Protein AF-A0A847LDP3-F1 (afdb_monomer)

Structure (mmCIF, N/CA/C/O backbone):
data_AF-A0A847LDP3-F1
#
_entry.id   AF-A0A847LDP3-F1
#
loop_
_atom_site.group_PDB
_atom_site.id
_atom_site.type_symbol
_atom_site.label_atom_id
_atom_site.label_alt_id
_atom_site.label_comp_id
_atom_site.label_asym_id
_atom_site.label_entity_id
_atom_site.label_seq_id
_atom_site.pdbx_PDB_ins_code
_atom_site.Cartn_x
_atom_site.Cartn_y
_atom_site.Cartn_z
_atom_site.occupancy
_atom_site.B_iso_or_equiv
_atom_site.auth_seq_id
_atom_site.auth_comp_id
_atom_site.auth_asym_id
_atom_site.auth_atom_id
_atom_site.pdbx_PDB_model_num
ATOM 1 N N . MET A 1 1 ? 27.503 -37.936 11.209 1.00 48.16 1 MET A N 1
ATOM 2 C CA . MET A 1 1 ? 27.781 -37.844 9.755 1.00 48.16 1 MET A CA 1
ATOM 3 C C . MET A 1 1 ? 26.606 -38.421 8.960 1.00 48.16 1 MET A C 1
ATOM 5 O O . MET A 1 1 ? 26.617 -39.599 8.636 1.00 48.16 1 MET A O 1
ATOM 9 N N . ALA A 1 2 ? 25.557 -37.635 8.692 1.00 52.38 2 ALA A N 1
ATOM 10 C CA . ALA A 1 2 ? 24.341 -38.123 8.017 1.00 52.38 2 ALA A CA 1
ATOM 11 C C . ALA A 1 2 ? 23.750 -37.117 7.006 1.00 52.38 2 ALA A C 1
ATOM 13 O O . ALA A 1 2 ? 22.553 -37.138 6.753 1.00 52.38 2 ALA A O 1
ATOM 14 N N . ALA A 1 3 ? 24.570 -36.235 6.426 1.00 51.31 3 ALA A N 1
ATOM 15 C CA . ALA A 1 3 ? 24.077 -35.145 5.576 1.00 51.31 3 ALA A CA 1
ATOM 16 C C . ALA A 1 3 ? 24.136 -35.418 4.058 1.00 51.31 3 ALA A C 1
ATOM 18 O O . ALA A 1 3 ? 23.654 -34.598 3.291 1.00 51.31 3 ALA A O 1
ATOM 19 N N . ASN A 1 4 ? 24.675 -36.555 3.595 1.00 54.41 4 ASN A N 1
ATOM 20 C CA . ASN A 1 4 ? 25.002 -36.726 2.167 1.00 54.41 4 ASN A CA 1
ATOM 21 C C . ASN A 1 4 ? 24.179 -37.782 1.399 1.00 54.41 4 ASN A C 1
ATOM 23 O O . ASN A 1 4 ? 24.560 -38.181 0.308 1.00 54.41 4 ASN A O 1
ATOM 27 N N . ARG A 1 5 ? 23.052 -38.269 1.943 1.00 55.72 5 ARG A N 1
ATOM 28 C CA . ARG A 1 5 ? 22.259 -39.353 1.311 1.00 55.72 5 ARG A CA 1
ATOM 29 C C . ARG A 1 5 ? 21.103 -38.897 0.409 1.00 55.72 5 ARG A C 1
ATOM 31 O O . ARG A 1 5 ? 20.477 -39.747 -0.215 1.00 55.72 5 ARG A O 1
ATOM 38 N N . PHE A 1 6 ? 20.821 -37.597 0.321 1.00 55.75 6 PHE A N 1
ATOM 39 C CA . PHE A 1 6 ? 19.712 -37.083 -0.494 1.00 55.75 6 PHE A CA 1
ATOM 40 C C . PHE A 1 6 ? 20.084 -36.959 -1.982 1.00 55.75 6 PHE A C 1
ATOM 42 O O . PHE A 1 6 ? 19.328 -37.383 -2.851 1.00 55.75 6 PHE A O 1
ATOM 49 N N . TRP A 1 7 ? 21.295 -36.479 -2.275 1.00 54.22 7 TRP A N 1
ATOM 50 C CA . TRP A 1 7 ? 21.753 -36.200 -3.641 1.00 54.22 7 TRP A CA 1
ATOM 51 C C . TRP A 1 7 ? 22.090 -37.446 -4.474 1.00 54.22 7 TRP A C 1
ATOM 53 O O . TRP A 1 7 ? 22.101 -37.376 -5.695 1.00 54.22 7 TRP A O 1
ATOM 63 N N . HIS A 1 8 ? 22.288 -38.610 -3.846 1.00 58.31 8 HIS A N 1
ATOM 64 C CA . HIS A 1 8 ? 22.602 -39.862 -4.551 1.00 58.31 8 HIS A CA 1
ATOM 65 C C . HIS A 1 8 ? 21.380 -40.602 -5.128 1.00 58.31 8 HIS A C 1
ATOM 67 O O . HIS A 1 8 ? 21.545 -41.667 -5.715 1.00 58.31 8 HIS A O 1
ATOM 73 N N . ARG A 1 9 ? 20.156 -40.080 -4.955 1.00 61.78 9 ARG A N 1
ATOM 74 C CA . ARG A 1 9 ? 18.916 -40.700 -5.470 1.00 61.78 9 ARG A CA 1
ATOM 75 C C . ARG A 1 9 ? 18.283 -39.970 -6.652 1.00 61.78 9 ARG A C 1
ATOM 77 O O . ARG A 1 9 ? 17.308 -40.472 -7.203 1.00 61.78 9 ARG A O 1
ATOM 84 N N . ILE A 1 10 ? 18.803 -38.804 -7.031 1.00 66.44 10 ILE A N 1
ATOM 85 C CA . ILE A 1 10 ? 18.284 -38.053 -8.173 1.00 66.44 10 ILE A CA 1
ATOM 86 C C . ILE A 1 10 ? 19.118 -38.437 -9.394 1.00 66.44 10 ILE A C 1
ATOM 88 O O . ILE A 1 10 ? 20.235 -37.968 -9.579 1.00 66.44 10 ILE A O 1
ATOM 92 N N . ASP A 1 11 ? 18.568 -39.343 -10.192 1.00 80.75 11 ASP A N 1
ATOM 93 C CA . ASP A 1 11 ? 19.051 -39.667 -11.532 1.00 80.75 11 ASP A CA 1
ATOM 94 C C . ASP A 1 11 ? 18.964 -38.420 -12.444 1.00 80.75 11 ASP A C 1
ATOM 96 O O . ASP A 1 11 ? 18.038 -37.608 -12.323 1.00 80.75 11 ASP A O 1
ATOM 100 N N . LEU A 1 12 ? 19.944 -38.266 -13.345 1.00 77.81 12 LEU A N 1
ATOM 101 C CA . LEU A 1 12 ? 19.981 -37.226 -14.377 1.00 77.81 12 LEU A CA 1
ATOM 102 C C . LEU A 1 12 ? 18.653 -37.107 -15.139 1.00 77.81 12 LEU A C 1
ATOM 104 O O . LEU A 1 12 ? 18.253 -35.994 -15.474 1.00 77.81 12 LEU A O 1
ATOM 108 N N . ALA A 1 13 ? 17.962 -38.219 -15.396 1.00 81.06 13 ALA A N 1
ATOM 109 C CA . ALA A 1 13 ? 16.676 -38.235 -16.084 1.00 81.06 13 ALA A CA 1
ATOM 110 C C . ALA A 1 13 ? 15.594 -37.493 -15.285 1.00 81.06 13 ALA A C 1
ATOM 112 O O . ALA A 1 13 ? 14.870 -36.667 -15.839 1.00 81.06 13 ALA A O 1
ATOM 113 N N . THR A 1 14 ? 15.523 -37.705 -13.970 1.00 84.25 14 THR A N 1
ATOM 114 C CA . THR A 1 14 ? 14.577 -37.008 -13.084 1.00 84.25 14 THR A CA 1
ATOM 115 C C . THR A 1 14 ? 14.867 -35.510 -13.026 1.00 84.25 14 THR A C 1
ATOM 117 O O . THR A 1 14 ? 13.947 -34.691 -13.037 1.00 84.25 14 THR A O 1
ATOM 120 N N . LEU A 1 15 ? 16.149 -35.137 -13.011 1.00 86.19 15 LEU A N 1
ATOM 121 C CA . LEU A 1 15 ? 16.571 -33.737 -13.014 1.00 86.19 15 LEU A CA 1
ATOM 122 C C . LEU A 1 15 ? 16.248 -33.064 -14.357 1.00 86.19 15 LEU A C 1
ATOM 124 O O . LEU A 1 15 ? 15.735 -31.947 -14.377 1.00 86.19 15 LEU A O 1
ATOM 128 N N . ALA A 1 16 ? 16.448 -33.771 -15.472 1.00 84.38 16 ALA A N 1
ATOM 129 C CA . ALA A 1 16 ? 16.079 -33.304 -16.804 1.00 84.38 16 ALA A CA 1
ATOM 130 C C . ALA A 1 16 ? 14.564 -33.089 -16.940 1.00 84.38 16 ALA A C 1
ATOM 132 O O . ALA A 1 16 ? 14.138 -32.055 -17.451 1.00 84.38 16 ALA A O 1
ATOM 133 N N . VAL A 1 17 ? 13.742 -34.016 -16.436 1.00 88.81 17 VAL A N 1
ATOM 134 C CA . VAL A 1 17 ? 12.277 -33.871 -16.435 1.00 88.81 17 VAL A CA 1
ATOM 135 C C . VAL A 1 17 ? 11.839 -32.673 -15.591 1.00 88.81 17 VAL A C 1
ATOM 137 O O . VAL A 1 17 ? 10.994 -31.900 -16.034 1.00 88.81 17 VAL A O 1
ATOM 140 N N . ALA A 1 18 ? 12.433 -32.469 -14.411 1.00 87.50 18 ALA A N 1
ATOM 141 C CA . ALA A 1 18 ? 12.119 -31.321 -13.560 1.00 87.50 18 ALA A CA 1
ATOM 142 C C . ALA A 1 18 ? 12.489 -29.982 -14.222 1.00 87.50 18 ALA A C 1
ATOM 144 O O . ALA A 1 18 ? 11.709 -29.031 -14.164 1.00 87.50 18 ALA A O 1
ATOM 145 N N . VAL A 1 19 ? 13.640 -29.915 -14.899 1.00 90.88 19 VAL A N 1
ATOM 146 C CA . VAL A 1 19 ? 14.057 -28.734 -15.671 1.00 90.88 19 VAL A CA 1
ATOM 147 C C . VAL A 1 19 ? 13.087 -28.470 -16.820 1.00 90.88 19 VAL A C 1
ATOM 149 O O . VAL A 1 19 ? 12.630 -27.341 -16.977 1.00 90.88 19 VAL A O 1
ATOM 152 N N . TRP A 1 20 ? 12.7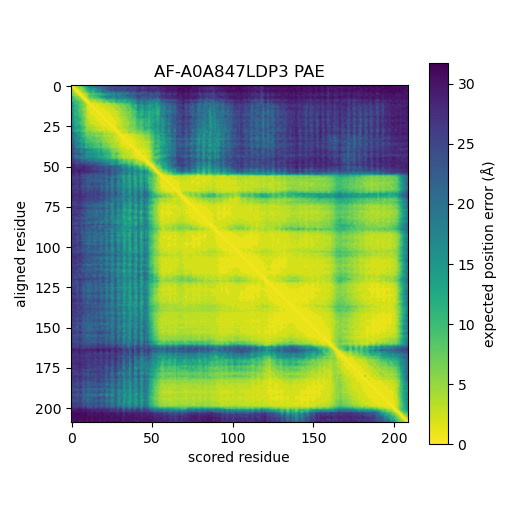06 -29.493 -17.586 1.00 92.06 20 TRP A N 1
ATOM 153 C CA . TRP A 1 20 ? 11.739 -29.337 -18.675 1.00 92.06 20 TRP A CA 1
ATOM 154 C C . TRP A 1 20 ? 10.352 -28.929 -18.180 1.00 92.06 20 TRP A C 1
ATOM 156 O O . TRP A 1 20 ? 9.734 -28.049 -18.774 1.00 92.06 20 TRP A O 1
ATOM 166 N N . ALA A 1 21 ? 9.881 -29.491 -17.067 1.00 90.62 21 ALA A N 1
ATOM 167 C CA . ALA A 1 21 ? 8.632 -29.072 -16.441 1.00 90.62 21 ALA A CA 1
ATOM 168 C C . ALA A 1 21 ? 8.697 -27.605 -15.988 1.00 90.62 21 ALA A C 1
ATOM 170 O O . ALA A 1 21 ? 7.757 -26.854 -16.232 1.00 90.62 21 ALA A O 1
ATOM 171 N N . ALA A 1 22 ? 9.816 -27.166 -15.403 1.00 85.88 22 ALA A N 1
ATOM 172 C CA . ALA A 1 22 ? 10.026 -25.76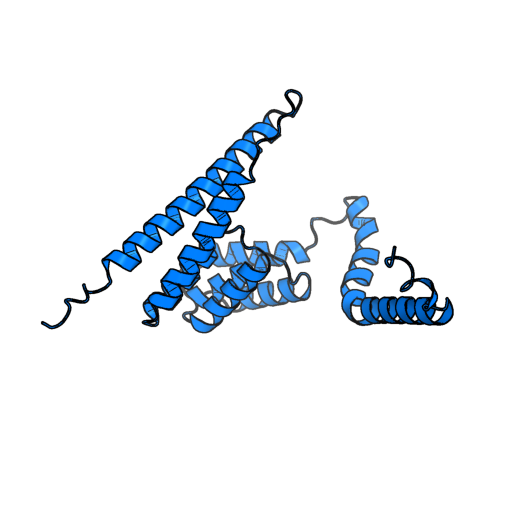8 -15.038 1.00 85.88 22 ALA A CA 1
ATOM 173 C C . ALA A 1 22 ? 10.060 -24.848 -16.268 1.00 85.88 22 ALA A C 1
ATOM 175 O O . ALA A 1 22 ? 9.428 -23.799 -16.247 1.00 85.88 22 ALA A O 1
ATOM 176 N N . VAL A 1 23 ? 10.721 -25.246 -17.360 1.00 85.75 23 VAL A N 1
ATOM 177 C CA . VAL A 1 23 ? 10.738 -24.496 -18.630 1.00 85.75 23 VAL A CA 1
ATOM 178 C C . VAL A 1 23 ? 9.337 -24.390 -19.231 1.00 85.75 23 VAL A C 1
ATOM 180 O O . VAL A 1 23 ? 8.949 -23.317 -19.682 1.00 85.75 23 VAL A O 1
ATOM 183 N N . VAL A 1 24 ? 8.549 -25.467 -19.202 1.00 86.69 24 VAL A N 1
ATOM 184 C CA . VAL A 1 24 ? 7.162 -25.466 -19.686 1.00 86.69 24 VAL A CA 1
ATOM 185 C C . VAL A 1 24 ? 6.269 -24.605 -18.796 1.00 86.69 24 VAL A C 1
ATOM 187 O O . VAL A 1 24 ? 5.481 -23.827 -19.320 1.00 86.69 24 VAL A O 1
ATOM 190 N N . LEU A 1 25 ? 6.407 -24.673 -17.470 1.00 84.75 25 LEU A N 1
ATOM 191 C CA . LEU A 1 25 ? 5.663 -23.817 -16.540 1.00 84.75 25 LEU A CA 1
ATOM 192 C C . LEU A 1 25 ? 6.049 -22.342 -16.695 1.00 84.75 25 LEU A C 1
ATOM 194 O O . LEU A 1 25 ? 5.173 -21.480 -16.708 1.00 84.75 25 LEU A O 1
ATOM 198 N N . LEU A 1 26 ? 7.339 -22.052 -16.881 1.00 79.00 26 LEU A N 1
ATOM 199 C CA . LEU A 1 26 ? 7.826 -20.714 -17.204 1.00 79.00 26 LEU A CA 1
ATOM 200 C C . LEU A 1 26 ? 7.279 -20.245 -18.555 1.00 79.00 26 LEU A C 1
ATOM 202 O O . LEU A 1 26 ? 6.827 -19.115 -18.666 1.00 79.00 26 LEU A O 1
ATOM 206 N N . GLY A 1 27 ? 7.227 -21.115 -19.562 1.00 76.75 27 GLY A N 1
ATOM 207 C CA . GLY A 1 27 ? 6.583 -20.828 -20.840 1.00 76.75 27 GLY A CA 1
ATOM 208 C C . GLY A 1 27 ? 5.091 -20.532 -20.676 1.00 76.75 27 GLY A C 1
ATOM 209 O O . GLY A 1 27 ? 4.617 -19.483 -21.082 1.00 76.75 27 GLY A O 1
ATOM 210 N N . ILE A 1 28 ? 4.326 -21.393 -20.016 1.00 77.56 28 ILE A N 1
ATOM 211 C CA . ILE A 1 28 ? 2.875 -21.210 -19.864 1.00 77.56 28 ILE A CA 1
ATOM 212 C C . ILE A 1 28 ? 2.551 -19.934 -19.077 1.00 77.56 28 ILE A C 1
ATOM 214 O O . ILE A 1 28 ? 1.635 -19.199 -19.443 1.00 77.56 28 ILE A O 1
ATOM 218 N N . PHE A 1 29 ? 3.302 -19.661 -18.010 1.00 68.69 29 PHE A N 1
ATOM 219 C CA . PHE A 1 29 ? 2.982 -18.583 -17.078 1.00 68.69 29 PHE A CA 1
ATOM 220 C C . PHE A 1 29 ? 3.650 -17.247 -17.444 1.00 68.69 29 PHE A C 1
ATOM 222 O O . PHE A 1 29 ? 3.080 -16.188 -17.199 1.00 68.69 29 PHE A O 1
ATOM 229 N N . TRP A 1 30 ? 4.824 -17.278 -18.082 1.00 72.06 30 TRP A N 1
ATOM 230 C CA . TRP A 1 30 ? 5.651 -16.093 -18.346 1.00 72.06 30 TRP A CA 1
ATOM 231 C C . TRP A 1 30 ? 5.924 -15.827 -19.830 1.00 72.06 30 TRP A C 1
ATOM 233 O O . TRP A 1 30 ? 6.603 -14.850 -20.138 1.00 72.06 30 TRP A O 1
ATOM 243 N N . TRP A 1 31 ? 5.376 -16.607 -20.772 1.00 72.69 31 TRP A N 1
ATOM 244 C CA . TRP A 1 31 ? 5.595 -16.369 -22.209 1.00 72.69 31 TRP A CA 1
ATOM 245 C C . TRP A 1 31 ? 5.127 -14.994 -22.674 1.00 72.69 31 TRP A C 1
ATOM 247 O O . TRP A 1 31 ? 5.805 -14.365 -23.478 1.00 72.69 31 TRP A O 1
ATOM 257 N N . ARG A 1 32 ? 3.997 -14.489 -22.165 1.00 61.91 32 ARG A N 1
ATOM 258 C CA . ARG A 1 32 ? 3.494 -13.159 -22.552 1.00 61.91 32 ARG A CA 1
ATOM 259 C C . ARG A 1 32 ? 4.446 -12.034 -22.097 1.00 61.91 32 ARG A C 1
ATOM 261 O O . ARG A 1 32 ? 4.848 -11.265 -22.971 1.00 61.91 32 ARG A O 1
ATOM 268 N N . PRO A 1 33 ? 4.878 -11.980 -20.817 1.00 61.28 33 PRO A N 1
ATOM 269 C CA . PRO A 1 33 ? 5.941 -11.077 -20.370 1.00 61.28 33 PRO A CA 1
ATOM 270 C C . PRO A 1 33 ? 7.251 -11.237 -21.151 1.00 61.28 33 PRO A C 1
ATOM 272 O O . PRO A 1 33 ? 7.761 -10.258 -21.688 1.00 61.28 33 PRO A O 1
ATOM 275 N N . LEU A 1 34 ? 7.773 -12.464 -21.293 1.00 68.69 34 LEU A N 1
ATOM 276 C CA . LEU A 1 34 ? 9.052 -12.702 -21.975 1.00 68.69 34 LEU A CA 1
ATOM 277 C C . LEU A 1 34 ? 9.011 -12.289 -23.448 1.00 68.69 34 LEU A C 1
ATOM 279 O O . LEU A 1 34 ? 9.951 -11.674 -23.946 1.00 68.69 34 LEU A O 1
ATOM 283 N N . ALA A 1 35 ? 7.933 -12.630 -24.156 1.00 71.31 35 ALA A N 1
ATOM 284 C CA . ALA A 1 35 ? 7.782 -12.313 -25.569 1.00 71.31 35 ALA A CA 1
ATOM 285 C C . ALA A 1 35 ? 7.620 -10.810 -25.799 1.00 71.31 35 ALA A C 1
ATOM 287 O O . ALA A 1 35 ? 8.005 -10.319 -26.860 1.00 71.31 35 ALA A O 1
ATOM 288 N N . TRP A 1 36 ? 7.023 -10.085 -24.852 1.00 68.94 36 TRP A N 1
ATOM 289 C CA . TRP A 1 36 ? 7.011 -8.627 -24.870 1.00 68.94 36 TRP A CA 1
ATOM 290 C C . TRP A 1 36 ? 8.421 -8.073 -24.635 1.00 68.94 36 TRP A C 1
ATOM 292 O O . TRP A 1 36 ? 8.921 -7.337 -25.483 1.00 68.94 36 TRP A O 1
ATOM 302 N N . SER A 1 37 ? 9.110 -8.512 -23.573 1.00 65.00 37 SER A N 1
ATOM 303 C CA . SER A 1 37 ? 10.460 -8.039 -23.240 1.00 65.00 37 SER A CA 1
ATOM 304 C C . SER A 1 37 ? 11.443 -8.283 -24.380 1.00 65.00 37 SER A C 1
ATOM 306 O O . SER A 1 37 ? 12.176 -7.378 -24.753 1.00 65.00 37 SER A O 1
ATOM 308 N N . ALA A 1 38 ? 11.420 -9.464 -24.999 1.00 73.94 38 ALA A N 1
ATOM 309 C CA . ALA A 1 38 ? 12.288 -9.789 -26.129 1.00 73.94 38 ALA A CA 1
ATOM 310 C C . ALA A 1 38 ? 12.051 -8.881 -27.350 1.00 73.94 38 ALA A C 1
ATOM 312 O O . ALA A 1 38 ? 12.996 -8.574 -28.074 1.00 73.94 38 ALA A O 1
ATOM 313 N N . ARG A 1 39 ? 10.806 -8.434 -27.574 1.00 75.31 39 ARG A N 1
ATOM 314 C CA . ARG A 1 39 ? 10.454 -7.507 -28.663 1.00 75.31 39 ARG A CA 1
ATOM 315 C C . ARG A 1 39 ? 10.788 -6.051 -28.334 1.00 75.31 39 ARG A C 1
ATOM 317 O O . ARG A 1 39 ? 11.169 -5.316 -29.236 1.00 75.31 39 ARG A O 1
ATOM 324 N N . ALA A 1 40 ? 10.656 -5.642 -27.074 1.00 57.09 40 ALA A N 1
ATOM 325 C CA . ALA A 1 40 ? 10.839 -4.256 -26.639 1.00 57.09 40 ALA A CA 1
ATOM 326 C C . ALA A 1 40 ? 12.296 -3.908 -26.273 1.00 57.09 40 ALA A C 1
ATOM 328 O O . ALA A 1 40 ? 12.711 -2.757 -26.396 1.00 57.09 40 ALA A O 1
ATOM 329 N N . LEU A 1 41 ? 13.096 -4.892 -25.850 1.00 66.44 41 LEU A N 1
ATOM 330 C CA . LEU A 1 41 ? 14.462 -4.683 -25.360 1.00 66.44 41 LEU A CA 1
ATOM 331 C C . LEU A 1 41 ? 15.397 -3.979 -26.367 1.00 66.44 41 LEU A C 1
ATOM 333 O O . LEU A 1 41 ? 16.137 -3.095 -25.934 1.00 66.44 41 LEU A O 1
ATOM 337 N N . PRO A 1 42 ? 15.373 -4.285 -27.681 1.00 72.00 42 PRO A N 1
ATOM 338 C CA . PRO A 1 42 ? 16.233 -3.600 -28.647 1.00 72.00 42 PRO A CA 1
ATOM 339 C C . PRO A 1 42 ? 15.940 -2.095 -28.754 1.00 72.00 42 PRO A C 1
ATOM 341 O O . PRO A 1 42 ? 16.872 -1.297 -28.720 1.00 72.00 42 PRO A O 1
ATOM 344 N N . GLY A 1 43 ? 14.662 -1.701 -28.802 1.00 60.34 43 GLY A N 1
ATOM 345 C CA . GLY A 1 43 ? 14.265 -0.287 -28.863 1.00 60.34 43 GLY A CA 1
ATOM 346 C C . GLY A 1 43 ? 14.502 0.462 -27.546 1.00 60.34 43 GLY A C 1
ATOM 347 O O . GLY A 1 43 ? 14.843 1.642 -27.559 1.00 60.34 43 GLY A O 1
ATOM 348 N N . TYR A 1 44 ? 14.396 -0.234 -26.406 1.00 53.44 44 TYR A N 1
ATOM 349 C CA . TYR A 1 44 ? 14.690 0.323 -25.082 1.00 53.44 44 TYR A CA 1
ATOM 350 C C . TYR A 1 44 ? 16.183 0.644 -24.927 1.00 53.44 44 TYR A C 1
ATOM 352 O O . TYR A 1 44 ? 16.545 1.707 -24.432 1.00 53.44 44 TYR A O 1
ATOM 360 N N . LEU A 1 45 ? 17.064 -0.253 -25.389 1.00 65.12 45 LEU A N 1
ATOM 361 C CA . LEU A 1 45 ? 18.517 -0.048 -25.349 1.00 65.12 45 LEU A CA 1
ATOM 362 C C . LEU A 1 45 ? 19.004 0.998 -26.362 1.00 65.12 45 LEU A C 1
ATOM 364 O O . LEU A 1 45 ? 20.025 1.638 -26.121 1.00 65.12 45 LEU A O 1
ATOM 368 N N . ALA A 1 46 ? 18.281 1.179 -27.468 1.00 73.44 46 ALA A N 1
ATOM 369 C CA . ALA A 1 46 ? 18.566 2.206 -28.467 1.00 73.44 46 ALA A CA 1
ATOM 370 C C . ALA A 1 46 ? 18.053 3.606 -28.072 1.00 73.44 46 ALA A C 1
ATOM 372 O O . ALA A 1 46 ? 18.392 4.583 -28.734 1.00 73.44 46 ALA A O 1
ATOM 373 N N . GLY A 1 47 ? 17.251 3.720 -27.003 1.00 47.81 47 GLY A N 1
ATOM 374 C CA . GLY A 1 47 ? 16.609 4.980 -26.606 1.00 47.81 47 GLY A CA 1
ATOM 375 C C . GLY A 1 47 ? 15.529 5.459 -27.585 1.00 47.81 47 GLY A 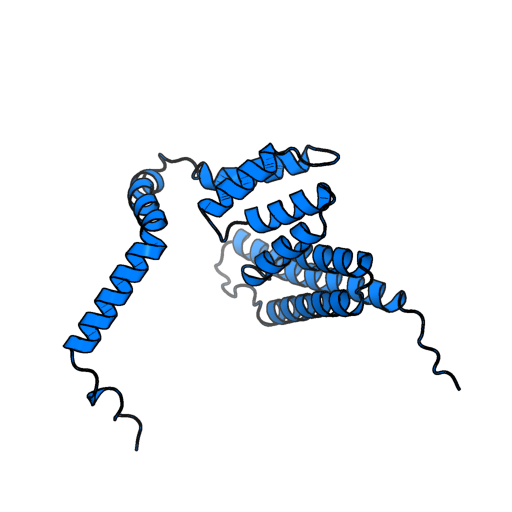C 1
ATOM 376 O O . GLY A 1 47 ? 15.126 6.615 -27.527 1.00 47.81 47 GLY A O 1
ATOM 377 N N . GLU A 1 48 ? 15.087 4.582 -28.491 1.00 57.78 48 GLU A N 1
ATOM 378 C CA . GLU A 1 48 ? 14.065 4.841 -29.517 1.00 57.78 48 GLU A CA 1
ATOM 379 C C . GLU A 1 48 ? 12.644 4.586 -28.995 1.00 57.78 48 GLU A C 1
ATOM 381 O O . GLU A 1 48 ? 11.665 5.051 -29.574 1.00 57.78 48 GLU A O 1
ATOM 386 N N . LEU A 1 49 ? 12.533 3.841 -27.892 1.00 42.97 49 LEU A N 1
ATOM 387 C CA . LEU A 1 49 ? 11.316 3.737 -27.101 1.00 42.97 49 LEU A CA 1
ATOM 388 C C . LEU A 1 49 ? 11.346 4.813 -26.008 1.00 42.97 49 LEU A C 1
ATOM 390 O O . LEU A 1 49 ? 12.153 4.724 -25.078 1.00 42.97 49 LEU A O 1
ATOM 394 N N . ASP A 1 50 ? 10.426 5.781 -26.077 1.00 50.47 50 ASP A N 1
ATOM 395 C CA . ASP A 1 50 ? 9.979 6.502 -24.878 1.00 50.47 50 ASP A CA 1
ATOM 396 C C . ASP A 1 50 ? 9.533 5.477 -23.817 1.00 50.47 50 ASP A C 1
ATOM 398 O O . ASP A 1 50 ? 9.181 4.342 -24.171 1.00 50.47 50 ASP A O 1
ATOM 402 N N . ARG A 1 51 ? 9.589 5.835 -22.514 1.00 47.97 51 ARG A N 1
ATOM 403 C CA . ARG A 1 51 ? 9.164 4.936 -21.411 1.00 47.97 51 ARG A CA 1
ATOM 404 C C . ARG A 1 51 ? 7.903 4.190 -21.855 1.00 47.97 51 ARG A C 1
ATOM 406 O O . ARG A 1 51 ? 7.004 4.872 -22.342 1.00 47.97 51 ARG A O 1
ATOM 413 N N . PRO A 1 52 ? 7.833 2.848 -21.728 1.00 52.56 52 PRO A N 1
ATOM 414 C CA . PRO A 1 52 ? 6.784 2.071 -22.378 1.00 52.56 52 PRO A CA 1
ATOM 415 C C . PRO A 1 52 ? 5.430 2.731 -22.134 1.00 52.56 52 PRO A C 1
ATOM 417 O O . PRO A 1 52 ? 5.124 3.013 -20.977 1.00 52.56 52 PRO A O 1
ATOM 420 N N . GLU A 1 53 ? 4.624 2.975 -23.174 1.00 52.22 53 GLU A N 1
ATOM 421 C CA . GLU A 1 53 ? 3.262 3.536 -23.029 1.00 52.22 53 GLU A CA 1
ATOM 422 C C . GLU A 1 53 ? 2.458 2.801 -21.938 1.00 52.22 53 GLU A C 1
ATOM 424 O O . GLU A 1 53 ? 1.593 3.361 -21.278 1.00 52.22 53 GLU A O 1
ATOM 429 N N . GLU A 1 54 ? 2.807 1.538 -21.702 1.00 50.41 54 GLU A N 1
ATOM 430 C CA . GLU A 1 54 ? 2.281 0.636 -20.686 1.00 50.41 54 GLU A CA 1
ATOM 431 C C . GLU A 1 54 ? 2.647 1.004 -19.229 1.00 50.41 54 GLU A C 1
ATOM 433 O O . GLU A 1 54 ? 1.835 0.764 -18.333 1.00 50.41 54 GLU A O 1
ATOM 438 N N . LEU A 1 55 ? 3.811 1.627 -18.984 1.00 55.72 55 LEU A N 1
ATOM 439 C CA . LEU A 1 55 ? 4.176 2.250 -17.700 1.00 55.72 55 LEU A CA 1
ATOM 440 C C . LEU A 1 55 ? 3.502 3.619 -17.511 1.00 55.72 55 LEU A C 1
ATOM 442 O O . LEU A 1 55 ? 3.252 4.004 -16.374 1.00 55.72 55 LEU A O 1
ATOM 446 N N . ALA A 1 56 ? 3.155 4.319 -18.597 1.00 72.81 56 ALA A N 1
ATOM 447 C CA . ALA A 1 56 ? 2.460 5.606 -18.534 1.00 72.81 56 ALA A CA 1
ATOM 448 C C . ALA A 1 56 ? 0.955 5.473 -18.233 1.00 72.81 56 ALA A C 1
ATOM 450 O O . ALA A 1 56 ? 0.333 6.445 -17.825 1.00 72.81 56 ALA A O 1
ATOM 451 N N . LEU A 1 57 ? 0.354 4.283 -18.382 1.00 83.88 57 LEU A N 1
ATOM 452 C CA . LEU A 1 57 ? -1.078 4.077 -18.109 1.00 83.88 57 LEU A CA 1
ATOM 453 C C . LEU A 1 57 ? -1.451 4.342 -16.644 1.00 83.88 57 LEU A C 1
ATOM 455 O O . LEU A 1 57 ? -2.533 4.859 -16.367 1.00 83.88 57 LEU A O 1
ATOM 459 N N . ALA A 1 58 ? -0.582 3.947 -15.708 1.00 85.12 58 ALA A N 1
ATOM 460 C CA . ALA A 1 58 ? -0.794 4.206 -14.287 1.00 85.12 58 ALA A CA 1
ATOM 461 C C . ALA A 1 58 ? -0.619 5.697 -13.970 1.00 85.12 58 ALA A C 1
ATOM 463 O O . ALA A 1 58 ? -1.425 6.242 -13.224 1.00 85.12 58 ALA A O 1
ATOM 464 N N . ASP A 1 59 ? 0.367 6.346 -14.593 1.00 87.38 59 ASP A N 1
ATOM 465 C CA . ASP A 1 59 ? 0.625 7.780 -14.442 1.00 87.38 59 ASP A CA 1
ATOM 466 C C . ASP A 1 59 ? -0.534 8.618 -15.019 1.00 87.38 59 ASP A C 1
ATOM 468 O O . ASP A 1 59 ? -1.046 9.498 -14.334 1.00 87.38 59 ASP A O 1
ATOM 472 N N . GLU A 1 60 ? -1.034 8.289 -16.220 1.00 89.62 60 GLU A N 1
ATOM 473 C CA . GLU A 1 60 ? -2.222 8.919 -16.828 1.00 89.62 60 GLU A CA 1
ATOM 474 C C . GLU A 1 60 ? -3.451 8.737 -15.927 1.00 89.62 60 GLU A C 1
ATOM 476 O O . GLU A 1 60 ? -4.234 9.661 -15.712 1.00 89.62 60 GLU A O 1
ATOM 481 N N . ALA A 1 61 ? -3.636 7.538 -15.370 1.00 91.56 61 ALA A N 1
ATOM 482 C CA . ALA A 1 61 ? -4.730 7.283 -14.444 1.00 91.56 61 ALA A CA 1
ATOM 483 C C . ALA A 1 61 ? -4.584 8.065 -13.127 1.00 91.56 61 ALA A C 1
ATOM 485 O O . ALA A 1 61 ? -5.595 8.514 -12.588 1.00 91.56 61 ALA A O 1
ATOM 486 N N . GLU A 1 62 ? -3.364 8.218 -12.604 1.00 92.12 62 GLU A N 1
ATOM 487 C CA . GLU A 1 62 ? -3.066 9.003 -11.399 1.00 92.12 62 GLU A CA 1
ATOM 488 C C . GLU A 1 62 ? -3.320 10.497 -11.636 1.00 92.12 62 GLU A C 1
ATOM 490 O O . GLU A 1 62 ? -3.965 11.139 -10.807 1.00 92.12 62 GLU A O 1
ATOM 495 N N . GLU A 1 63 ? -2.912 11.030 -12.788 1.00 91.56 63 GLU A N 1
ATOM 496 C CA . GLU A 1 63 ? -3.184 12.410 -13.203 1.00 91.56 63 GLU A CA 1
ATOM 497 C C . GLU A 1 63 ? -4.692 12.668 -13.324 1.00 91.56 63 GLU A C 1
ATOM 499 O O . GLU A 1 63 ? -5.229 13.561 -12.668 1.00 91.56 63 GLU A O 1
ATOM 504 N N . LEU A 1 64 ? -5.414 11.811 -14.050 1.00 91.56 64 LEU A N 1
ATOM 505 C CA . LEU A 1 64 ? -6.872 11.908 -14.170 1.00 91.56 64 LEU A CA 1
ATOM 506 C C . LEU A 1 64 ? -7.583 11.769 -12.818 1.00 91.56 64 LEU A C 1
ATOM 508 O O . LEU A 1 64 ? -8.619 12.394 -12.587 1.00 91.56 64 LEU A O 1
ATOM 512 N N . LEU A 1 65 ? -7.060 10.941 -11.909 1.00 91.81 65 LEU A N 1
ATOM 513 C CA . LEU A 1 65 ? -7.566 10.879 -10.541 1.00 91.81 65 LEU A CA 1
ATOM 514 C C . LEU A 1 65 ? -7.346 12.212 -9.824 1.00 91.81 65 LEU A C 1
ATOM 516 O O . LEU A 1 65 ? -8.265 12.674 -9.151 1.00 91.81 65 LEU A O 1
ATOM 520 N N . ALA A 1 66 ? -6.176 12.831 -9.951 1.00 90.50 66 ALA A N 1
ATOM 521 C CA . ALA A 1 66 ? -5.862 14.090 -9.285 1.00 90.50 66 ALA A CA 1
ATOM 522 C C . ALA A 1 66 ? -6.736 15.264 -9.765 1.00 90.50 66 ALA A C 1
ATOM 524 O O . ALA A 1 66 ? -7.095 16.112 -8.951 1.00 90.50 66 ALA A O 1
ATOM 525 N N . GLU A 1 67 ? -7.112 15.298 -11.046 1.00 90.62 67 GLU A N 1
ATOM 526 C CA . GLU A 1 67 ? -7.910 16.386 -11.636 1.00 90.62 67 GLU A CA 1
ATOM 527 C C . GLU A 1 67 ? -9.400 16.340 -11.284 1.00 90.62 67 GLU A C 1
ATOM 529 O O . GLU A 1 67 ? -10.077 17.369 -11.245 1.00 90.62 67 GLU A O 1
ATOM 534 N N . VAL A 1 68 ? -9.949 15.147 -11.065 1.00 89.25 68 VAL A N 1
ATOM 535 C CA . VAL A 1 68 ? -11.386 14.995 -10.833 1.00 89.25 68 VAL A CA 1
ATOM 536 C C . VAL A 1 68 ? -11.705 15.346 -9.384 1.00 89.25 68 VAL A C 1
ATOM 538 O O . VAL A 1 68 ? -11.119 14.785 -8.464 1.00 89.25 68 VAL A O 1
ATOM 541 N N . GLU A 1 69 ? -12.711 16.183 -9.152 1.00 81.88 69 GLU A N 1
ATOM 542 C CA . GLU A 1 69 ? -13.371 16.308 -7.851 1.00 81.88 69 GLU A CA 1
ATOM 543 C C . GLU A 1 69 ? -14.657 15.467 -7.875 1.00 81.88 69 GLU A C 1
ATOM 545 O O . GLU A 1 69 ? -15.583 15.740 -8.636 1.00 81.88 69 GLU A O 1
ATOM 550 N N . GLY A 1 70 ? -14.707 14.391 -7.080 1.00 85.81 70 GLY A N 1
ATOM 551 C CA . GLY A 1 70 ? -15.854 13.472 -7.030 1.00 85.81 70 GLY A CA 1
ATOM 552 C C . GLY A 1 70 ? -15.564 12.056 -7.552 1.00 85.81 70 GLY A C 1
ATOM 553 O O . GLY A 1 70 ? -14.405 11.615 -7.507 1.00 85.81 70 GLY A O 1
ATOM 554 N N . PRO A 1 71 ? -16.604 11.300 -7.968 1.00 90.38 71 PRO A N 1
ATOM 555 C CA . PRO A 1 71 ? -16.457 9.909 -8.370 1.00 90.38 71 PRO A CA 1
ATOM 556 C C . PRO A 1 71 ? -15.628 9.815 -9.660 1.00 90.38 71 PRO A C 1
ATOM 558 O O . PRO A 1 71 ? -15.947 10.479 -10.649 1.00 90.38 71 PRO A O 1
ATOM 561 N N . PRO A 1 72 ? -14.561 9.005 -9.670 1.00 92.69 72 PRO A N 1
ATOM 562 C CA . PRO A 1 72 ? -13.648 8.948 -10.797 1.00 92.69 72 PRO A CA 1
ATOM 563 C C . PRO A 1 72 ? -14.306 8.311 -12.033 1.00 92.69 72 PRO A C 1
ATOM 565 O O . PRO A 1 72 ? -15.102 7.375 -11.904 1.00 92.69 72 PRO A O 1
ATOM 568 N N . PRO A 1 73 ? -13.978 8.786 -13.249 1.00 93.25 73 PRO A N 1
ATOM 569 C CA . PRO A 1 73 ? -14.592 8.297 -14.475 1.00 93.25 73 PRO A CA 1
ATOM 570 C C . PRO A 1 73 ? -14.145 6.867 -14.786 1.00 93.25 73 PRO A C 1
ATOM 572 O O . PRO A 1 73 ? -13.002 6.485 -14.539 1.00 93.25 73 PRO A O 1
ATOM 575 N N . ALA A 1 74 ? -15.014 6.089 -15.438 1.00 93.31 74 ALA A N 1
ATOM 576 C CA . ALA A 1 74 ? -14.742 4.688 -15.780 1.00 93.31 74 ALA A CA 1
ATOM 577 C C . ALA A 1 74 ? -13.462 4.480 -16.617 1.00 93.31 74 ALA A C 1
ATOM 579 O O . ALA A 1 74 ? -12.878 3.397 -16.574 1.00 93.31 74 ALA A O 1
ATOM 580 N N . ARG A 1 75 ? -13.007 5.517 -17.341 1.00 93.19 75 ARG A N 1
ATOM 581 C CA . ARG A 1 75 ? -11.732 5.517 -18.073 1.00 93.19 75 ARG A CA 1
ATOM 582 C C . ARG A 1 75 ? -10.539 5.256 -17.152 1.00 93.19 75 ARG A C 1
ATOM 584 O O . ARG A 1 75 ? -9.688 4.460 -17.526 1.00 93.19 75 ARG A O 1
ATOM 591 N N . VAL A 1 76 ? -10.505 5.849 -15.955 1.00 94.81 76 VAL A N 1
ATOM 592 C CA . VAL A 1 76 ? -9.424 5.632 -14.975 1.00 94.81 76 VAL A CA 1
ATOM 593 C C . VAL A 1 76 ? -9.311 4.148 -14.650 1.00 94.81 76 VAL A C 1
ATOM 595 O O . VAL A 1 76 ? -8.241 3.562 -14.767 1.00 94.81 76 VAL A O 1
ATOM 598 N N . ARG A 1 77 ? -10.433 3.502 -14.323 1.00 94.94 77 ARG A N 1
ATOM 599 C CA . ARG A 1 77 ? -10.449 2.063 -14.049 1.00 94.94 77 ARG A CA 1
ATOM 600 C C . ARG A 1 77 ? -9.946 1.242 -15.235 1.00 94.94 77 ARG A C 1
ATOM 602 O O . ARG A 1 77 ? -9.158 0.331 -15.027 1.00 94.94 77 ARG A O 1
ATOM 609 N N . ALA A 1 78 ? -10.367 1.571 -16.456 1.00 92.31 78 ALA A N 1
ATOM 610 C CA . ALA A 1 78 ? -9.925 0.851 -17.650 1.00 92.31 78 ALA A CA 1
ATOM 611 C C . ALA A 1 78 ? -8.404 0.963 -17.872 1.00 92.31 78 ALA A C 1
ATOM 613 O O . ALA A 1 78 ? -7.762 -0.028 -18.217 1.00 92.31 78 ALA A O 1
ATOM 614 N N . LEU A 1 79 ? -7.824 2.146 -17.638 1.00 91.31 79 LEU A N 1
ATOM 615 C CA . LEU A 1 79 ? -6.376 2.367 -17.704 1.00 91.31 79 LEU A CA 1
ATOM 616 C C . LEU A 1 79 ? -5.635 1.536 -16.649 1.00 91.31 79 LEU A C 1
ATOM 618 O O . LEU A 1 79 ? -4.670 0.846 -16.975 1.00 91.31 79 LEU A O 1
ATOM 622 N N . LEU A 1 80 ? -6.131 1.532 -15.410 1.00 93.00 80 LEU A N 1
ATOM 623 C CA . LEU A 1 80 ? -5.539 0.785 -14.299 1.00 93.00 80 LEU A CA 1
ATOM 624 C C . LEU A 1 80 ? -5.642 -0.735 -14.483 1.00 93.00 80 LEU A C 1
ATOM 626 O O . LEU A 1 80 ? -4.661 -1.444 -14.278 1.00 93.00 80 LEU A O 1
ATOM 630 N N . GLU A 1 81 ? -6.797 -1.247 -14.915 1.00 91.25 81 GLU A N 1
ATOM 631 C CA . GLU A 1 81 ? -6.991 -2.670 -15.225 1.00 91.25 81 GLU A CA 1
ATOM 632 C C . GLU A 1 81 ? -6.063 -3.113 -16.368 1.00 91.25 81 GLU A C 1
ATOM 634 O O . GLU A 1 81 ? -5.451 -4.182 -16.299 1.00 91.25 81 GLU A O 1
ATOM 639 N N . ARG A 1 82 ? -5.895 -2.270 -17.397 1.00 85.19 82 ARG A N 1
ATOM 640 C CA . ARG A 1 82 ? -4.947 -2.527 -18.485 1.00 85.19 82 ARG A CA 1
ATOM 641 C C . ARG A 1 82 ? -3.503 -2.511 -17.985 1.00 85.19 82 ARG A C 1
ATOM 643 O O . ARG A 1 82 ? -2.762 -3.430 -18.326 1.00 85.19 82 ARG A O 1
ATOM 650 N N . SER A 1 83 ? -3.124 -1.542 -17.153 1.00 86.12 83 SER A N 1
ATOM 651 C CA . SER A 1 83 ? -1.793 -1.477 -16.537 1.00 86.12 83 SER A CA 1
ATOM 652 C C . SER A 1 83 ? -1.492 -2.744 -15.726 1.00 86.12 83 SER A C 1
ATOM 654 O O . SER A 1 83 ? -0.474 -3.389 -15.956 1.00 86.12 83 SER A O 1
ATOM 656 N N . LEU A 1 84 ? -2.437 -3.203 -14.897 1.00 84.38 84 LEU A N 1
ATOM 657 C CA . LEU A 1 84 ? -2.303 -4.440 -14.116 1.00 84.38 84 LEU A CA 1
ATOM 658 C C . LEU A 1 84 ? -2.230 -5.713 -14.962 1.00 84.38 84 LEU A C 1
ATOM 660 O O . LEU A 1 84 ? -1.624 -6.697 -14.541 1.00 84.38 84 LEU A O 1
ATOM 664 N N . SER A 1 85 ? -2.852 -5.723 -16.144 1.00 80.19 85 SER A N 1
ATOM 665 C CA . SER A 1 85 ? -2.756 -6.860 -17.069 1.00 80.19 85 SER A CA 1
ATOM 666 C C . SER A 1 85 ? -1.364 -7.014 -17.692 1.00 80.19 85 SER A C 1
ATOM 668 O O . SER A 1 85 ? -1.029 -8.095 -18.180 1.00 80.19 85 SER A O 1
ATOM 670 N N . ILE A 1 86 ? -0.576 -5.936 -17.677 1.00 75.31 86 ILE A N 1
ATOM 671 C CA . ILE A 1 86 ? 0.776 -5.872 -18.230 1.00 75.31 86 ILE A CA 1
ATOM 672 C C . ILE A 1 86 ? 1.795 -6.064 -17.108 1.00 75.31 86 ILE A C 1
ATOM 674 O O . ILE A 1 86 ? 2.631 -6.962 -17.192 1.00 75.31 86 ILE A O 1
ATOM 678 N N . ASP A 1 87 ? 1.676 -5.270 -16.042 1.00 72.94 87 ASP A N 1
ATOM 679 C CA . ASP A 1 87 ? 2.478 -5.379 -14.829 1.00 72.94 87 ASP A CA 1
ATOM 680 C C . ASP A 1 87 ? 1.578 -5.532 -13.587 1.00 72.94 87 ASP A C 1
ATOM 682 O O . ASP A 1 87 ? 1.078 -4.541 -13.037 1.00 72.94 87 ASP A O 1
ATOM 686 N N . PRO A 1 88 ? 1.395 -6.773 -13.097 1.00 77.00 88 PRO A N 1
ATOM 687 C CA . PRO A 1 88 ? 0.630 -7.052 -11.883 1.00 77.00 88 PRO A CA 1
ATOM 688 C C . PRO A 1 88 ? 1.218 -6.453 -10.599 1.00 77.00 88 PRO A C 1
ATOM 690 O O . PRO A 1 88 ? 0.503 -6.383 -9.598 1.00 77.00 88 PRO A O 1
ATOM 693 N N . LEU A 1 89 ? 2.500 -6.067 -10.603 1.00 75.88 89 LEU A N 1
ATOM 694 C CA . LEU A 1 89 ? 3.198 -5.482 -9.453 1.00 75.88 89 LEU A CA 1
ATOM 695 C C . LEU A 1 89 ? 3.224 -3.947 -9.502 1.00 75.88 89 LEU A C 1
ATOM 697 O O . LEU A 1 89 ? 3.744 -3.314 -8.585 1.00 75.88 89 LEU A O 1
ATOM 701 N N . SER A 1 90 ? 2.655 -3.345 -10.548 1.00 78.31 90 SER A N 1
ATOM 702 C CA . SER A 1 90 ? 2.610 -1.895 -10.707 1.00 78.31 90 SER A CA 1
ATOM 703 C C . SER A 1 90 ? 1.813 -1.201 -9.593 1.00 78.31 90 SER A C 1
ATOM 705 O O . SER A 1 90 ? 0.891 -1.754 -8.977 1.00 78.31 90 SER A O 1
ATOM 707 N N . ARG A 1 91 ? 2.096 0.095 -9.399 1.00 85.50 91 ARG A N 1
ATOM 708 C CA . ARG A 1 91 ? 1.333 0.998 -8.513 1.00 85.50 91 ARG A CA 1
ATOM 709 C C . ARG A 1 91 ? -0.150 1.100 -8.896 1.00 85.50 91 ARG A C 1
ATOM 711 O O . ARG A 1 91 ? -0.965 1.535 -8.081 1.00 85.50 91 ARG A O 1
ATOM 718 N N . ALA A 1 92 ? -0.536 0.631 -10.084 1.00 89.94 92 ALA A N 1
ATOM 719 C CA . ALA A 1 92 ? -1.917 0.619 -10.544 1.00 89.94 92 ALA A CA 1
ATOM 720 C C . ALA A 1 92 ? -2.870 -0.102 -9.577 1.00 89.94 92 ALA A C 1
ATOM 722 O O . ALA A 1 92 ? -4.033 0.285 -9.478 1.00 89.94 92 ALA A O 1
ATOM 723 N N . ARG A 1 93 ? -2.400 -1.093 -8.800 1.00 93.19 93 ARG A N 1
ATOM 724 C CA . ARG A 1 93 ? -3.254 -1.763 -7.802 1.00 93.19 93 ARG A CA 1
ATOM 725 C C . ARG A 1 93 ? -3.644 -0.834 -6.658 1.00 93.19 93 ARG A C 1
ATOM 727 O O . ARG A 1 93 ? -4.800 -0.826 -6.242 1.00 93.19 93 ARG A O 1
ATOM 734 N N . PHE A 1 94 ? -2.699 -0.030 -6.179 1.00 94.19 94 PHE A N 1
ATOM 735 C CA . PHE A 1 94 ? -2.974 1.003 -5.185 1.00 94.19 94 PHE A CA 1
ATOM 736 C C . PHE A 1 94 ? -3.940 2.058 -5.740 1.00 94.19 94 PHE A C 1
ATOM 738 O O . PHE A 1 94 ? -4.944 2.369 -5.098 1.00 94.19 94 PHE A O 1
ATOM 745 N N . LEU A 1 95 ? -3.686 2.547 -6.957 1.00 94.94 95 LEU A N 1
ATOM 746 C CA . LEU A 1 95 ? -4.535 3.545 -7.615 1.00 94.94 95 LEU A CA 1
ATOM 747 C C . LEU A 1 95 ? -5.953 3.024 -7.886 1.00 94.94 95 LEU A C 1
ATOM 749 O O . LEU A 1 95 ? -6.915 3.784 -7.797 1.00 94.94 95 LEU A O 1
ATOM 753 N N . LEU A 1 96 ? -6.117 1.723 -8.148 1.00 95.88 96 LEU A N 1
ATOM 754 C CA . LEU A 1 96 ? -7.434 1.096 -8.277 1.00 95.88 96 LEU A CA 1
ATOM 755 C C . LEU A 1 96 ? -8.177 1.080 -6.931 1.00 95.88 96 LEU A C 1
ATOM 757 O O . LEU A 1 96 ? -9.396 1.257 -6.888 1.00 95.88 96 LEU A O 1
ATOM 761 N N . GLY A 1 97 ? -7.438 0.950 -5.827 1.00 96.31 97 GLY A N 1
ATOM 762 C CA . GLY A 1 97 ? -7.953 1.163 -4.478 1.00 96.31 97 GLY A CA 1
ATOM 763 C C . GLY A 1 97 ? -8.469 2.589 -4.274 1.00 96.31 97 GLY A C 1
ATOM 764 O O . GLY A 1 97 ? -9.618 2.757 -3.865 1.00 96.31 97 GLY A O 1
ATOM 765 N N . GLU A 1 98 ? -7.680 3.608 -4.634 1.00 95.25 98 GLU A N 1
ATOM 766 C CA . GLU A 1 98 ? -8.115 5.016 -4.572 1.00 95.25 98 GLU A CA 1
ATOM 767 C C . GLU A 1 98 ? -9.332 5.276 -5.476 1.00 95.25 98 GLU A C 1
ATOM 769 O O . GLU A 1 98 ? -10.273 5.959 -5.062 1.00 95.25 98 GLU A O 1
ATOM 774 N N . TYR A 1 99 ? -9.364 4.681 -6.675 1.00 96.25 99 TYR A N 1
ATOM 775 C CA . TYR A 1 99 ? -10.516 4.739 -7.575 1.00 96.25 99 TYR A CA 1
ATOM 776 C C . TYR A 1 99 ? -11.784 4.222 -6.883 1.00 96.25 99 TYR A C 1
ATOM 778 O O . TYR A 1 99 ? -12.798 4.919 -6.836 1.00 96.25 99 TYR A O 1
ATOM 786 N N . HIS A 1 100 ? -11.734 3.016 -6.312 1.00 96.44 100 HIS A N 1
ATOM 787 C CA . HIS A 1 100 ? -12.886 2.410 -5.645 1.00 96.44 100 HIS A CA 1
ATOM 788 C C . HIS A 1 100 ? -13.294 3.157 -4.378 1.00 96.44 100 HIS A C 1
ATOM 790 O O . HIS A 1 100 ? -14.488 3.344 -4.142 1.00 96.44 100 HIS A O 1
ATOM 796 N N . PHE A 1 101 ? -12.323 3.645 -3.604 1.00 94.25 101 PHE A N 1
ATOM 797 C CA . PHE A 1 101 ? -12.579 4.434 -2.405 1.00 94.25 101 PHE A CA 1
ATOM 798 C C . PHE A 1 101 ? -13.380 5.694 -2.744 1.00 94.25 101 PHE A C 1
ATOM 800 O O . PHE A 1 101 ? -14.409 5.970 -2.129 1.00 94.25 101 PHE A O 1
ATOM 807 N N . ARG A 1 102 ? -12.962 6.419 -3.786 1.00 92.56 102 ARG A N 1
ATOM 808 C CA . ARG A 1 102 ? -13.637 7.635 -4.254 1.00 92.56 102 ARG A CA 1
ATOM 809 C C . ARG A 1 102 ? -14.952 7.373 -4.981 1.00 92.56 102 ARG A C 1
ATOM 811 O O . ARG A 1 102 ? -15.839 8.220 -4.956 1.00 92.56 102 ARG A O 1
ATOM 818 N N . ALA A 1 103 ? -15.089 6.210 -5.612 1.00 93.62 103 ALA A N 1
ATOM 819 C CA . ALA A 1 103 ? -16.336 5.764 -6.225 1.00 93.62 103 ALA A CA 1
ATOM 820 C C . ALA A 1 103 ? -17.385 5.294 -5.196 1.00 93.62 103 ALA A C 1
ATOM 822 O O . ALA A 1 103 ? -18.490 4.925 -5.590 1.00 93.62 103 ALA A O 1
ATOM 823 N N . GLY A 1 104 ? -17.062 5.291 -3.896 1.00 93.69 104 GLY A N 1
ATOM 824 C CA . GLY A 1 104 ? -17.978 4.856 -2.842 1.00 93.69 104 GLY A CA 1
ATOM 825 C C . GLY A 1 104 ? -18.090 3.335 -2.699 1.00 93.69 104 GLY A C 1
ATOM 826 O O . GLY A 1 104 ? -19.062 2.854 -2.122 1.00 93.69 104 GLY A O 1
ATOM 827 N N . ASP A 1 105 ? -17.105 2.576 -3.190 1.00 95.81 105 ASP A N 1
ATOM 828 C CA . ASP A 1 105 ? -17.005 1.122 -3.018 1.00 95.81 105 ASP A CA 1
ATOM 829 C C . ASP A 1 105 ? -15.844 0.769 -2.062 1.00 95.81 105 ASP A C 1
ATOM 831 O O . ASP A 1 105 ? -14.761 0.348 -2.492 1.00 95.81 105 ASP A O 1
ATOM 835 N N . PRO A 1 106 ? -16.029 0.947 -0.738 1.00 95.25 106 PRO A N 1
ATOM 836 C CA . PRO A 1 106 ? -14.978 0.690 0.242 1.00 95.25 106 PRO A CA 1
ATOM 837 C C . PRO A 1 106 ? -14.595 -0.794 0.331 1.00 95.25 106 PRO A C 1
ATOM 839 O O . PRO A 1 106 ? -13.496 -1.110 0.783 1.00 95.25 106 PRO A O 1
ATOM 842 N N . ALA A 1 107 ? -15.467 -1.713 -0.098 1.00 95.75 107 ALA A N 1
ATOM 843 C CA . ALA A 1 107 ? -15.178 -3.143 -0.083 1.00 95.75 107 ALA A CA 1
ATOM 844 C C . ALA A 1 107 ? -14.116 -3.503 -1.131 1.00 95.75 107 ALA A C 1
ATOM 846 O O . ALA A 1 107 ? -13.117 -4.143 -0.794 1.00 95.75 107 ALA A O 1
ATOM 847 N N . ARG A 1 108 ? -14.282 -3.041 -2.379 1.00 96.62 108 ARG A N 1
ATOM 848 C CA . ARG A 1 108 ? -13.254 -3.234 -3.416 1.00 96.62 108 ARG A CA 1
ATOM 849 C C . ARG A 1 108 ? -11.985 -2.453 -3.112 1.00 96.62 108 ARG A C 1
ATOM 851 O O . ARG A 1 108 ? -10.899 -2.987 -3.307 1.00 96.62 108 ARG A O 1
ATOM 858 N N . ALA A 1 109 ? -12.110 -1.240 -2.572 1.00 97.69 109 ALA A N 1
ATOM 859 C CA . ALA A 1 109 ? -10.952 -0.454 -2.158 1.00 97.69 109 ALA A CA 1
ATOM 860 C C . ALA A 1 109 ? -10.091 -1.210 -1.134 1.00 97.69 109 ALA A C 1
ATOM 862 O O . ALA A 1 109 ? -8.883 -1.347 -1.317 1.00 97.69 109 ALA A O 1
ATOM 863 N N . ALA A 1 110 ? -10.721 -1.771 -0.094 1.00 97.44 110 ALA A N 1
ATOM 864 C CA . ALA A 1 110 ? -10.033 -2.566 0.918 1.00 97.44 110 ALA A CA 1
ATOM 865 C C . ALA A 1 110 ? -9.297 -3.772 0.319 1.00 97.44 110 ALA A C 1
ATOM 867 O O . ALA A 1 110 ? -8.146 -4.004 0.687 1.00 97.44 110 ALA A O 1
ATOM 868 N N . ALA A 1 111 ? -9.921 -4.498 -0.615 1.00 96.50 111 ALA A N 1
ATOM 869 C CA . ALA A 1 111 ? -9.280 -5.619 -1.302 1.00 96.50 111 ALA A CA 1
ATOM 870 C C . ALA A 1 111 ? -8.030 -5.161 -2.074 1.00 96.50 111 ALA A C 1
ATOM 872 O O . ALA A 1 111 ? -6.948 -5.709 -1.864 1.00 96.50 111 ALA A O 1
ATOM 873 N N . CYS A 1 112 ? -8.142 -4.089 -2.868 1.00 96.31 112 CYS A N 1
ATOM 874 C CA . CYS A 1 112 ? -7.010 -3.535 -3.612 1.00 96.31 112 CYS A CA 1
ATOM 875 C C . CYS A 1 112 ? -5.853 -3.115 -2.692 1.00 96.31 112 CYS A C 1
ATOM 877 O O . CYS A 1 112 ? -4.702 -3.446 -2.971 1.00 96.31 112 CYS A O 1
ATOM 879 N N . TYR A 1 113 ? -6.136 -2.437 -1.573 1.00 97.12 113 TYR A N 1
ATOM 880 C CA . TYR A 1 113 ? -5.098 -2.050 -0.610 1.00 97.12 113 TYR A CA 1
ATOM 881 C C . TYR A 1 113 ? -4.453 -3.254 0.075 1.00 97.12 113 TYR A C 1
ATOM 883 O O . TYR A 1 113 ? -3.243 -3.261 0.287 1.00 97.12 113 TYR A O 1
ATOM 891 N N . GLN A 1 114 ? -5.234 -4.278 0.427 1.00 95.69 114 GLN A N 1
ATOM 8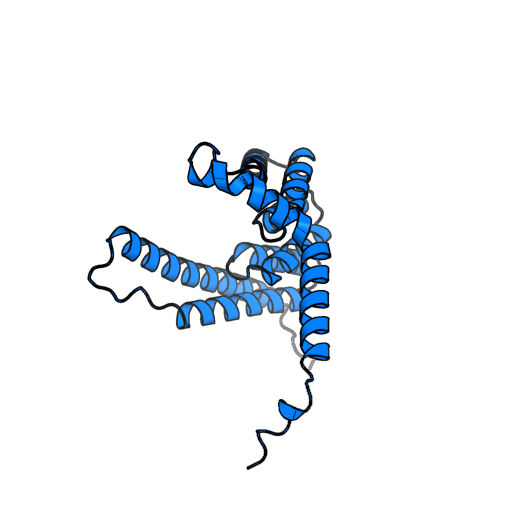92 C CA . GLN A 1 114 ? -4.707 -5.498 1.040 1.00 95.69 114 GLN A CA 1
ATOM 893 C C . GLN A 1 114 ? -3.751 -6.233 0.104 1.00 95.69 114 GLN A C 1
ATOM 895 O O . GLN A 1 114 ? -2.677 -6.652 0.531 1.00 95.69 114 GLN A O 1
ATOM 900 N N . GLU A 1 115 ? -4.135 -6.373 -1.159 1.00 93.44 115 GLU A N 1
ATOM 901 C CA . GLU A 1 115 ? -3.319 -7.034 -2.169 1.00 93.44 115 GLU A CA 1
ATOM 902 C C . GLU A 1 115 ? -2.084 -6.203 -2.528 1.00 93.44 115 GLU A C 1
ATOM 904 O O . GLU A 1 115 ? -1.006 -6.767 -2.694 1.00 93.44 115 GLU A O 1
ATOM 909 N N . PHE A 1 116 ? -2.208 -4.872 -2.585 1.00 94.12 116 PHE A N 1
ATOM 910 C CA . PHE A 1 116 ? -1.060 -3.989 -2.775 1.00 94.12 116 PHE A CA 1
ATOM 911 C C . PHE A 1 116 ? -0.055 -4.146 -1.629 1.00 94.12 116 PHE A C 1
ATOM 913 O O . PHE A 1 116 ? 1.111 -4.405 -1.886 1.00 94.12 116 PHE A O 1
ATOM 920 N N . LEU A 1 117 ? -0.509 -4.115 -0.372 1.00 94.94 117 LEU A N 1
ATOM 921 C CA . LEU A 1 117 ? 0.355 -4.292 0.804 1.00 94.94 117 LEU A CA 1
ATOM 922 C C . LEU A 1 117 ? 1.002 -5.681 0.907 1.00 94.94 117 LEU A C 1
ATOM 924 O O . LEU A 1 117 ? 1.986 -5.842 1.629 1.00 94.94 117 LEU A O 1
ATOM 928 N N . ALA A 1 118 ? 0.445 -6.695 0.241 1.00 91.25 118 ALA A N 1
ATOM 929 C CA . ALA A 1 118 ? 1.063 -8.016 0.162 1.00 91.25 118 ALA A CA 1
ATOM 930 C C . ALA A 1 118 ? 2.279 -8.033 -0.780 1.00 91.25 118 ALA A C 1
ATOM 932 O O . ALA A 1 118 ? 3.168 -8.866 -0.606 1.00 91.25 118 ALA A O 1
ATOM 933 N N . VAL A 1 119 ? 2.308 -7.123 -1.757 1.00 87.19 119 VAL A N 1
ATOM 934 C CA . VAL A 1 119 ? 3.390 -6.968 -2.734 1.00 87.19 119 VAL A CA 1
ATOM 935 C C . VAL A 1 119 ? 4.372 -5.892 -2.285 1.00 87.19 119 VAL A C 1
ATOM 937 O O . VAL A 1 119 ? 5.566 -6.163 -2.171 1.00 87.19 119 VAL A O 1
ATOM 940 N N . ASP A 1 120 ? 3.865 -4.693 -2.001 1.00 85.94 120 ASP A N 1
ATOM 941 C CA . ASP A 1 120 ? 4.643 -3.553 -1.548 1.00 85.94 120 ASP A CA 1
ATOM 942 C C . ASP A 1 120 ? 4.139 -3.023 -0.191 1.00 85.94 120 ASP A C 1
ATOM 944 O O . ASP A 1 120 ? 3.176 -2.252 -0.113 1.00 85.94 120 ASP A O 1
ATOM 948 N N . PRO A 1 121 ? 4.785 -3.431 0.913 1.00 90.12 121 PRO A N 1
ATOM 949 C CA . PRO A 1 121 ? 4.435 -2.968 2.248 1.00 90.12 121 PRO A CA 1
ATOM 950 C C . PRO A 1 121 ? 5.042 -1.602 2.613 1.00 90.12 121 PRO A C 1
ATOM 952 O O . PRO A 1 121 ? 4.850 -1.180 3.757 1.00 90.12 121 PRO A O 1
ATOM 955 N N . ASN A 1 122 ? 5.786 -0.940 1.713 1.00 89.88 122 ASN A N 1
ATOM 956 C CA . ASN A 1 122 ? 6.586 0.249 2.035 1.00 89.88 122 ASN A CA 1
ATOM 957 C C . ASN A 1 122 ? 5.826 1.585 2.017 1.00 89.88 122 ASN A C 1
ATOM 959 O O . ASN A 1 122 ? 6.377 2.605 2.434 1.00 89.88 122 ASN A O 1
ATOM 963 N N . GLU A 1 123 ? 4.567 1.576 1.585 1.00 90.19 123 GLU A N 1
ATOM 964 C CA . GLU A 1 123 ? 3.729 2.768 1.496 1.00 90.19 123 GLU A CA 1
ATOM 965 C C . GLU A 1 123 ? 2.803 2.893 2.707 1.00 90.19 123 GLU A C 1
ATOM 967 O O . GLU A 1 123 ? 2.138 1.940 3.119 1.00 90.19 123 GLU A O 1
ATOM 972 N N . VAL A 1 124 ? 2.709 4.097 3.274 1.00 95.88 124 VAL A N 1
ATOM 973 C CA . VAL A 1 124 ? 1.896 4.350 4.477 1.00 95.88 124 VAL A CA 1
ATOM 974 C C . VAL A 1 124 ? 0.400 4.471 4.168 1.00 95.88 124 VAL A C 1
ATOM 976 O O . VAL A 1 124 ? -0.445 4.020 4.946 1.00 95.88 124 VAL A O 1
ATOM 979 N N . THR A 1 125 ? 0.059 5.053 3.017 1.00 95.31 125 THR A N 1
ATOM 980 C CA . THR A 1 125 ? -1.320 5.398 2.638 1.00 95.31 125 THR A CA 1
ATOM 981 C C . THR A 1 125 ? -2.272 4.195 2.625 1.00 95.31 125 THR A C 1
ATOM 983 O O . THR A 1 125 ? -3.348 4.308 3.218 1.00 95.31 125 THR A O 1
ATOM 986 N N . PRO A 1 126 ? -1.919 3.024 2.053 1.00 96.25 126 PRO A N 1
ATOM 987 C CA . PRO A 1 126 ? -2.806 1.860 2.057 1.00 96.25 126 PRO A CA 1
ATOM 988 C C . PRO A 1 126 ? -3.156 1.359 3.467 1.00 96.25 126 PRO A C 1
ATOM 990 O O . PRO A 1 126 ? -4.289 0.934 3.694 1.00 96.25 126 PRO A O 1
ATOM 993 N N . TYR A 1 127 ? -2.233 1.441 4.439 1.00 98.19 127 TYR A N 1
ATOM 994 C CA . TYR A 1 127 ? -2.531 1.079 5.833 1.00 98.19 127 TYR A CA 1
ATOM 995 C C . TYR A 1 127 ? -3.573 2.020 6.444 1.00 98.19 127 TYR A C 1
ATOM 997 O O . TYR A 1 127 ? -4.525 1.552 7.067 1.00 98.19 127 TYR A O 1
ATOM 1005 N N . LEU A 1 128 ? -3.414 3.332 6.238 1.00 98.00 128 LEU A N 1
ATOM 1006 C CA . LEU A 1 128 ? -4.341 4.349 6.743 1.00 98.00 128 LEU A CA 1
ATOM 1007 C C . LEU A 1 128 ? -5.729 4.209 6.106 1.00 98.00 128 LEU A C 1
ATOM 1009 O O . LEU A 1 128 ? -6.736 4.199 6.812 1.00 98.00 128 LEU A O 1
ATOM 1013 N N . ARG A 1 129 ? -5.792 4.041 4.780 1.00 97.50 129 ARG A N 1
ATOM 1014 C CA . ARG A 1 129 ? -7.052 3.847 4.047 1.00 97.50 129 ARG A CA 1
ATOM 1015 C C . ARG A 1 129 ? -7.785 2.594 4.504 1.00 97.50 129 ARG A C 1
ATOM 1017 O O . ARG A 1 129 ? -8.979 2.654 4.790 1.00 97.50 129 ARG A O 1
ATOM 1024 N N . LEU A 1 130 ? -7.074 1.474 4.618 1.00 97.75 130 LEU A N 1
ATOM 1025 C CA . LEU A 1 130 ? -7.658 0.215 5.065 1.00 97.75 130 LEU A CA 1
ATOM 1026 C C . LEU A 1 130 ? -8.156 0.308 6.515 1.00 97.75 130 LEU A C 1
ATOM 1028 O O . LEU A 1 130 ? -9.256 -0.159 6.806 1.00 97.75 130 LEU A O 1
ATOM 1032 N N . ALA A 1 131 ? -7.400 0.949 7.411 1.00 97.62 131 ALA A N 1
ATOM 1033 C CA . ALA A 1 131 ? -7.828 1.175 8.790 1.00 97.62 131 ALA A CA 1
ATOM 1034 C C . ALA A 1 131 ? -9.087 2.055 8.870 1.00 97.62 131 ALA A C 1
ATOM 1036 O O . ALA A 1 131 ? -10.027 1.701 9.581 1.00 97.62 131 ALA A O 1
ATOM 1037 N N . ALA A 1 132 ? -9.146 3.143 8.098 1.00 96.88 132 ALA A N 1
ATOM 1038 C CA . ALA A 1 132 ? -10.315 4.019 8.034 1.00 96.88 132 ALA A CA 1
ATOM 1039 C C . ALA A 1 132 ? -11.559 3.292 7.496 1.00 96.88 132 ALA A C 1
ATOM 1041 O O . ALA A 1 132 ? -12.649 3.433 8.051 1.00 96.88 132 ALA A O 1
ATOM 1042 N N . ILE A 1 133 ? -11.402 2.467 6.452 1.00 97.38 133 ILE A N 1
ATOM 1043 C CA . ILE A 1 133 ? -12.489 1.635 5.918 1.00 97.38 133 ILE A CA 1
ATOM 1044 C C . ILE A 1 133 ? -12.993 0.653 6.984 1.00 97.38 133 ILE A C 1
ATOM 1046 O O . ILE A 1 133 ? -14.200 0.534 7.187 1.00 97.38 133 ILE A O 1
ATOM 1050 N N . LEU A 1 134 ? -12.089 -0.037 7.684 1.00 96.38 134 LEU A N 1
ATOM 1051 C CA . LEU A 1 134 ? -12.450 -1.002 8.726 1.00 96.38 134 LEU A CA 1
ATOM 1052 C C . LEU A 1 134 ? -13.125 -0.326 9.930 1.00 96.38 134 LEU A C 1
ATOM 1054 O O . LEU A 1 134 ? -14.094 -0.865 10.463 1.00 96.38 134 LEU A O 1
ATOM 1058 N N . GLU A 1 135 ? -12.675 0.864 10.337 1.00 95.06 135 GLU A N 1
ATOM 1059 C CA . GLU A 1 135 ? -13.348 1.656 11.375 1.00 95.06 135 GLU A CA 1
ATOM 1060 C C . GLU A 1 135 ? -14.772 2.032 10.942 1.00 95.06 135 GLU A C 1
ATOM 1062 O O . GLU A 1 135 ? -15.715 1.801 11.698 1.00 95.06 135 GLU A O 1
ATOM 1067 N N . ALA A 1 136 ? -14.948 2.538 9.715 1.00 94.50 136 ALA A N 1
ATOM 1068 C CA . ALA A 1 136 ? -16.258 2.910 9.177 1.00 94.50 136 ALA A CA 1
ATOM 1069 C C . ALA A 1 136 ? -17.223 1.714 9.066 1.00 94.50 136 ALA A C 1
ATOM 1071 O O . ALA A 1 136 ? -18.435 1.879 9.180 1.00 94.50 136 ALA A O 1
ATOM 1072 N N . GLN A 1 137 ? -16.692 0.501 8.895 1.00 94.31 137 GLN A N 1
ATOM 1073 C CA . GLN A 1 137 ? -17.454 -0.752 8.910 1.00 94.31 137 GLN A CA 1
ATOM 1074 C C . GLN A 1 137 ? -17.783 -1.263 10.325 1.00 94.31 137 GLN A C 1
ATOM 1076 O O . GLN A 1 137 ? -18.341 -2.350 10.464 1.00 94.31 137 GLN A O 1
ATOM 1081 N N . GLY A 1 138 ? -17.420 -0.534 11.386 1.00 93.94 138 GLY A N 1
ATOM 1082 C CA . GLY A 1 138 ? -17.631 -0.975 12.766 1.00 93.94 138 GLY A CA 1
ATOM 1083 C C . GLY A 1 138 ? -16.686 -2.100 13.199 1.00 93.94 138 GLY A C 1
ATOM 1084 O O . GLY A 1 138 ? -16.988 -2.824 14.146 1.00 93.94 138 GLY A O 1
ATOM 1085 N N . ARG A 1 139 ? -15.529 -2.245 12.536 1.00 95.31 139 ARG A N 1
ATOM 1086 C CA . ARG A 1 139 ? -14.511 -3.280 12.800 1.00 95.31 139 ARG A CA 1
ATOM 1087 C C . ARG A 1 139 ? -13.212 -2.666 13.358 1.00 95.31 139 ARG A C 1
ATOM 1089 O O . ARG A 1 139 ? -12.132 -2.874 12.799 1.00 95.31 139 ARG A O 1
ATOM 1096 N N . PRO A 1 140 ? -13.254 -1.919 14.482 1.00 94.62 140 PRO A N 1
ATOM 1097 C CA . PRO A 1 140 ? -12.096 -1.186 15.000 1.00 94.62 140 PRO A CA 1
ATOM 1098 C C . PRO A 1 140 ? -10.965 -2.097 15.500 1.00 94.62 140 PRO A C 1
ATOM 1100 O O . PRO A 1 140 ? -9.818 -1.668 15.574 1.00 94.62 140 PRO A O 1
ATOM 1103 N N . THR A 1 141 ? -11.256 -3.347 15.865 1.00 95.56 141 THR A N 1
ATOM 1104 C CA . THR A 1 141 ? -10.225 -4.329 16.243 1.00 95.56 141 THR A CA 1
ATOM 1105 C C . THR A 1 141 ? -9.357 -4.711 15.047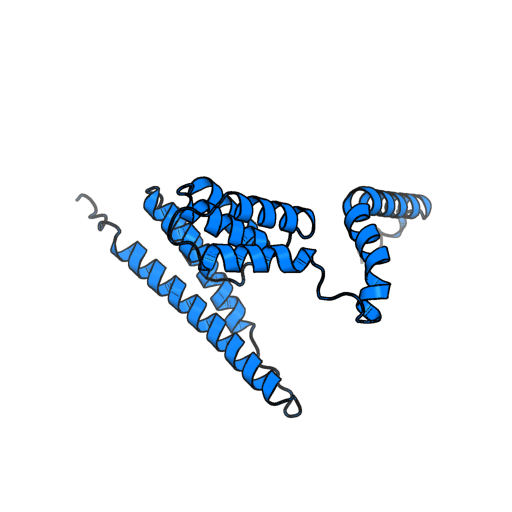 1.00 95.56 141 THR A C 1
ATOM 1107 O O . THR A 1 141 ? -8.141 -4.833 15.167 1.00 95.56 141 THR A O 1
ATOM 1110 N N . GLU A 1 142 ? -9.963 -4.843 13.869 1.00 96.25 142 GLU A N 1
ATOM 1111 C CA . GLU A 1 142 ? -9.236 -5.160 12.640 1.00 96.25 142 GLU A CA 1
ATOM 1112 C C . GLU A 1 142 ? -8.487 -3.940 12.104 1.00 96.25 142 GLU A C 1
ATOM 1114 O O . GLU A 1 142 ? -7.347 -4.071 11.661 1.00 96.25 142 GLU A O 1
ATOM 1119 N N . ALA A 1 143 ? -9.076 -2.745 12.226 1.00 97.25 143 ALA A N 1
ATOM 1120 C CA . ALA A 1 143 ? -8.382 -1.491 11.940 1.00 97.25 143 ALA A CA 1
ATOM 1121 C C . ALA A 1 143 ? -7.105 -1.347 12.791 1.00 97.25 143 ALA A C 1
ATOM 1123 O O . ALA A 1 143 ? -6.034 -1.053 12.259 1.00 97.25 143 ALA A O 1
ATOM 1124 N N . GLU A 1 144 ? -7.186 -1.635 14.096 1.00 97.56 144 GLU A N 1
ATOM 1125 C CA . GLU A 1 144 ? -6.019 -1.652 14.984 1.00 97.56 144 GLU A CA 1
ATOM 1126 C C . GLU A 1 144 ? -4.954 -2.648 14.504 1.00 97.56 144 GLU A C 1
ATOM 1128 O O . GLU A 1 144 ? -3.771 -2.304 14.458 1.00 97.56 144 GLU A O 1
ATOM 1133 N N . ALA A 1 145 ? -5.351 -3.865 14.123 1.00 97.81 145 ALA A N 1
ATOM 1134 C CA . ALA A 1 145 ? -4.415 -4.878 13.639 1.00 97.81 145 ALA A CA 1
ATOM 1135 C C . ALA A 1 145 ? -3.666 -4.414 12.376 1.00 97.81 145 ALA A C 1
ATOM 1137 O O . ALA A 1 145 ? -2.451 -4.600 12.272 1.00 97.81 145 ALA A O 1
ATOM 1138 N N . VAL A 1 146 ? -4.364 -3.756 11.444 1.00 97.94 146 VAL A N 1
ATOM 1139 C CA . VAL A 1 146 ? -3.762 -3.185 10.229 1.00 97.94 146 VAL A CA 1
ATOM 1140 C C . VAL A 1 146 ? -2.742 -2.098 10.568 1.00 97.94 146 VAL A C 1
ATOM 1142 O O . VAL A 1 146 ? -1.626 -2.141 10.047 1.00 97.94 146 VAL A O 1
ATOM 1145 N N . LEU A 1 147 ? -3.087 -1.164 11.460 1.00 98.25 147 LEU A N 1
ATOM 1146 C CA . LEU A 1 147 ? -2.183 -0.086 11.874 1.00 98.25 147 LEU A CA 1
ATOM 1147 C C . LEU A 1 147 ? -0.940 -0.637 12.575 1.00 98.25 147 LEU A C 1
ATOM 1149 O O . LEU A 1 147 ? 0.178 -0.269 12.224 1.00 98.25 147 LEU A O 1
ATOM 1153 N N . ARG A 1 148 ? -1.113 -1.582 13.508 1.00 98.31 148 ARG A N 1
ATOM 1154 C CA . ARG A 1 148 ? 0.007 -2.235 14.205 1.00 98.31 148 ARG A CA 1
ATOM 1155 C C . ARG A 1 148 ? 0.941 -2.966 13.249 1.00 98.31 148 ARG A C 1
ATOM 1157 O O . ARG A 1 148 ? 2.153 -2.914 13.438 1.00 98.31 148 ARG A O 1
ATOM 1164 N N . ARG A 1 149 ? 0.397 -3.613 12.215 1.00 97.75 149 ARG A N 1
ATOM 1165 C CA . ARG A 1 149 ? 1.198 -4.269 11.174 1.00 97.75 149 ARG A CA 1
ATOM 1166 C C . ARG A 1 149 ? 2.066 -3.261 10.418 1.00 97.75 149 ARG A C 1
ATOM 1168 O O . ARG A 1 149 ? 3.253 -3.518 10.246 1.00 97.75 149 ARG A O 1
ATOM 1175 N N . GLY A 1 150 ? 1.501 -2.121 10.020 1.00 97.62 150 GLY A N 1
ATOM 1176 C CA . GLY A 1 150 ? 2.265 -1.050 9.376 1.00 97.62 150 GLY A CA 1
ATOM 1177 C C . GLY A 1 150 ? 3.339 -0.472 10.301 1.00 97.62 150 GLY A C 1
ATOM 1178 O O . GLY A 1 150 ? 4.496 -0.382 9.907 1.00 97.62 150 GLY A O 1
ATOM 1179 N N . ILE A 1 151 ? 2.995 -0.174 11.560 1.00 98.06 151 ILE A N 1
ATOM 1180 C CA . ILE A 1 151 ? 3.949 0.314 12.574 1.00 98.06 151 ILE A CA 1
ATOM 1181 C C . ILE A 1 151 ? 5.130 -0.649 12.713 1.00 98.06 151 ILE A C 1
ATOM 1183 O O . ILE A 1 151 ? 6.277 -0.219 12.639 1.00 98.06 151 ILE A O 1
ATOM 1187 N N . ALA A 1 152 ? 4.862 -1.949 12.863 1.00 97.19 152 ALA A N 1
ATOM 1188 C CA . ALA A 1 152 ? 5.906 -2.962 12.984 1.00 97.19 152 ALA A CA 1
ATOM 1189 C C . ALA A 1 152 ? 6.794 -3.032 11.732 1.00 97.19 152 ALA A C 1
ATOM 1191 O O . ALA A 1 152 ? 8.014 -3.150 11.853 1.00 97.19 152 ALA A O 1
ATOM 1192 N N . TRP A 1 153 ? 6.200 -2.922 10.537 1.00 96.81 153 TRP A N 1
ATOM 1193 C CA . TRP A 1 153 ? 6.952 -2.892 9.285 1.00 96.81 153 TRP A CA 1
ATOM 1194 C C . TRP A 1 153 ? 7.889 -1.681 9.219 1.00 96.81 153 TRP A C 1
ATOM 1196 O O . TRP A 1 153 ? 9.092 -1.854 9.026 1.00 96.81 153 TRP A O 1
ATOM 1206 N N . PHE A 1 154 ? 7.372 -0.469 9.449 1.00 96.31 154 PHE A N 1
ATOM 1207 C CA . PHE A 1 154 ? 8.173 0.757 9.380 1.00 96.31 154 PHE A CA 1
ATOM 1208 C C . PHE A 1 154 ? 9.203 0.849 10.510 1.00 96.31 154 PHE A C 1
ATOM 1210 O O . PHE A 1 154 ? 10.301 1.345 10.277 1.00 96.31 154 PHE A O 1
ATOM 1217 N N . ALA A 1 155 ? 8.898 0.357 11.713 1.00 94.88 155 ALA A N 1
ATOM 1218 C CA . ALA A 1 155 ? 9.861 0.289 12.812 1.00 94.88 155 ALA A CA 1
ATOM 1219 C C . ALA A 1 155 ? 11.066 -0.577 12.425 1.00 94.88 155 ALA A C 1
ATOM 1221 O O . ALA A 1 155 ? 12.202 -0.108 12.469 1.00 94.88 155 ALA A O 1
ATOM 1222 N N . ARG A 1 156 ? 10.808 -1.792 11.928 1.00 95.00 156 ARG A N 1
ATOM 1223 C CA . ARG A 1 156 ? 11.864 -2.681 11.439 1.00 95.00 156 ARG A CA 1
ATOM 1224 C C . ARG A 1 156 ? 12.629 -2.065 10.269 1.00 95.00 156 ARG A C 1
ATOM 1226 O O . ARG A 1 156 ? 13.853 -2.069 10.273 1.00 95.00 156 ARG A O 1
ATOM 1233 N N . ALA A 1 157 ? 11.927 -1.500 9.286 1.00 92.25 157 ALA A N 1
ATOM 1234 C CA . ALA A 1 157 ? 12.564 -0.869 8.134 1.00 92.25 157 ALA A CA 1
ATOM 1235 C C . ALA A 1 157 ? 13.507 0.269 8.555 1.00 92.25 157 ALA A C 1
ATOM 1237 O O . ALA A 1 157 ? 14.567 0.427 7.960 1.00 92.25 157 ALA A O 1
ATOM 1238 N N . ARG A 1 158 ? 13.162 1.040 9.597 1.00 90.62 158 ARG A N 1
ATOM 1239 C CA . ARG A 1 158 ? 14.031 2.085 10.165 1.00 90.62 158 ARG A CA 1
ATOM 1240 C C . ARG A 1 158 ? 15.258 1.522 10.873 1.00 90.62 158 ARG A C 1
ATOM 1242 O O . ARG A 1 158 ? 16.321 2.122 10.765 1.00 90.62 158 ARG A O 1
ATOM 1249 N N . GLU A 1 159 ? 15.106 0.429 11.615 1.00 89.19 159 GLU A N 1
ATOM 1250 C CA . GLU A 1 159 ? 16.219 -0.242 12.300 1.00 89.19 159 GLU A CA 1
ATOM 1251 C C . GLU A 1 159 ? 17.210 -0.845 11.298 1.00 89.19 159 GLU A C 1
ATOM 1253 O O . GLU A 1 159 ? 18.426 -0.697 11.446 1.00 89.19 159 GLU A O 1
ATOM 1258 N N . ASP A 1 160 ? 16.677 -1.471 10.248 1.00 88.19 160 ASP A N 1
ATOM 1259 C CA . ASP A 1 160 ? 17.450 -2.061 9.158 1.00 88.19 160 ASP A CA 1
ATOM 1260 C C . ASP A 1 160 ? 18.051 -0.976 8.234 1.00 88.19 160 ASP A C 1
ATOM 1262 O O . ASP A 1 160 ? 19.084 -1.199 7.592 1.00 88.19 160 ASP A O 1
ATOM 1266 N N . TRP A 1 161 ? 17.450 0.222 8.179 1.00 85.88 161 TRP A N 1
ATOM 1267 C CA . TRP A 1 161 ? 17.913 1.331 7.345 1.00 85.88 161 TRP A CA 1
ATOM 1268 C C . TRP A 1 161 ? 19.245 1.903 7.838 1.00 85.88 161 TRP A C 1
ATOM 1270 O O . TRP A 1 161 ? 19.328 2.633 8.829 1.00 85.88 161 TRP A O 1
ATOM 1280 N N . ARG A 1 162 ? 20.305 1.650 7.066 1.00 78.31 162 ARG A N 1
ATOM 1281 C CA . ARG A 1 162 ? 21.617 2.274 7.253 1.00 78.31 162 ARG A CA 1
ATOM 1282 C C . ARG A 1 162 ? 21.898 3.227 6.090 1.00 78.31 162 ARG A C 1
ATOM 1284 O O . ARG A 1 162 ? 21.975 2.764 4.952 1.00 78.31 162 ARG A O 1
ATOM 1291 N N . PRO A 1 163 ? 22.068 4.542 6.331 1.00 69.75 163 PRO A N 1
ATOM 1292 C CA . PRO A 1 163 ? 22.499 5.444 5.274 1.00 69.75 163 PRO A CA 1
ATOM 1293 C C . PRO A 1 163 ? 23.856 4.988 4.720 1.00 69.75 163 PRO A C 1
ATOM 1295 O O . PR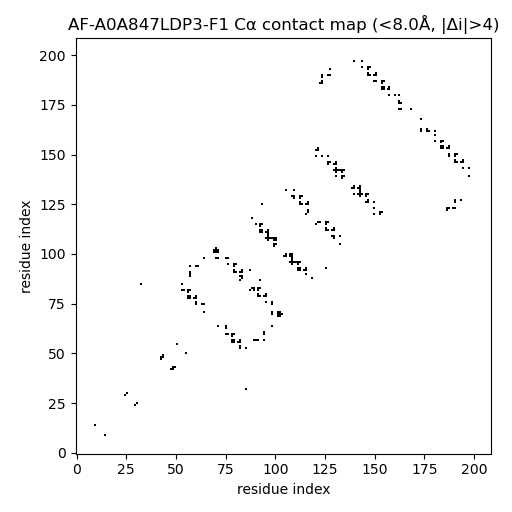O A 1 163 ? 24.728 4.555 5.474 1.00 69.75 163 PRO A O 1
ATOM 1298 N N . TRP A 1 164 ? 24.004 5.055 3.394 1.00 60.75 164 TRP A N 1
ATOM 1299 C CA . TRP A 1 164 ? 25.178 4.578 2.658 1.00 60.75 164 TRP A CA 1
ATOM 1300 C C . TRP A 1 164 ? 26.487 5.138 3.255 1.00 60.75 164 TRP A C 1
ATOM 1302 O O . TRP A 1 164 ? 26.638 6.361 3.310 1.00 60.75 164 TRP A O 1
ATOM 1312 N N . PRO A 1 165 ? 27.435 4.288 3.698 1.00 59.78 165 PRO A N 1
ATOM 1313 C CA . PRO A 1 165 ? 28.607 4.737 4.448 1.00 59.78 165 PRO A CA 1
ATOM 1314 C C . PRO A 1 165 ? 29.774 5.216 3.576 1.00 59.78 165 PRO A C 1
ATOM 1316 O O . PRO A 1 165 ? 30.812 5.564 4.127 1.00 59.78 165 PRO A O 1
ATOM 1319 N N . ASP A 1 166 ? 29.649 5.246 2.246 1.00 73.00 166 ASP A N 1
ATOM 1320 C CA . ASP A 1 166 ? 30.746 5.668 1.369 1.00 73.00 166 ASP A CA 1
ATOM 1321 C C . ASP A 1 166 ? 30.932 7.198 1.387 1.00 73.00 166 ASP A C 1
ATOM 1323 O O . ASP A 1 166 ? 30.077 7.946 0.882 1.00 73.00 166 ASP A O 1
ATOM 1327 N N . PRO A 1 167 ? 32.066 7.700 1.907 1.00 73.56 167 PRO A N 1
ATOM 1328 C CA . PRO A 1 167 ? 32.370 9.124 1.890 1.00 73.56 167 PRO A CA 1
ATOM 1329 C C . PRO A 1 167 ? 32.488 9.674 0.464 1.00 73.56 167 PRO A C 1
ATOM 1331 O O . PRO A 1 167 ? 32.243 10.865 0.262 1.00 73.56 167 PRO A O 1
ATOM 1334 N N . SER A 1 168 ? 32.788 8.824 -0.524 1.00 80.44 168 SER A N 1
ATOM 1335 C CA . SER A 1 168 ? 32.941 9.193 -1.933 1.00 80.44 168 SER A CA 1
ATOM 1336 C C . SER A 1 168 ? 31.626 9.227 -2.725 1.00 80.44 168 SER A C 1
ATOM 1338 O O . SER A 1 168 ? 31.607 9.737 -3.845 1.00 80.44 168 SER A O 1
ATOM 1340 N N . ALA A 1 169 ? 30.501 8.784 -2.141 1.00 80.38 169 ALA A N 1
ATOM 1341 C CA . ALA A 1 169 ? 29.213 8.803 -2.833 1.00 80.38 169 ALA A CA 1
ATOM 1342 C C . ALA A 1 169 ? 28.778 10.233 -3.230 1.00 80.38 169 ALA A C 1
ATOM 1344 O O . ALA A 1 169 ? 28.976 11.179 -2.445 1.00 80.38 169 ALA A O 1
ATOM 1345 N N . PRO A 1 170 ? 28.121 10.405 -4.398 1.00 83.75 170 PRO A N 1
ATOM 1346 C CA . PRO A 1 170 ? 27.623 11.701 -4.847 1.00 83.75 170 PRO A CA 1
ATOM 1347 C C . PRO A 1 170 ? 26.695 12.357 -3.819 1.00 83.75 170 PRO A C 1
ATOM 1349 O O . PRO A 1 170 ? 25.885 11.686 -3.175 1.00 83.75 170 PRO A O 1
ATOM 1352 N N . ALA A 1 171 ? 26.751 13.687 -3.703 1.00 82.50 171 ALA A N 1
ATOM 1353 C CA . ALA A 1 171 ? 25.923 14.440 -2.755 1.00 82.50 171 ALA A CA 1
ATOM 1354 C C . ALA A 1 171 ? 24.417 14.153 -2.922 1.00 82.50 171 ALA A C 1
ATOM 1356 O O . ALA A 1 171 ? 23.711 13.977 -1.931 1.00 82.50 171 ALA A O 1
ATOM 1357 N N . ALA A 1 172 ? 23.939 14.009 -4.163 1.00 80.44 172 ALA A N 1
ATOM 1358 C CA . ALA A 1 172 ? 22.546 13.671 -4.458 1.00 80.44 172 ALA A CA 1
ATOM 1359 C C . ALA A 1 172 ? 22.116 12.315 -3.863 1.00 80.44 172 ALA A C 1
ATOM 1361 O O . ALA A 1 172 ? 21.018 12.197 -3.321 1.00 80.44 172 ALA A O 1
ATOM 1362 N N . ALA A 1 173 ? 22.993 11.306 -3.895 1.00 76.69 173 ALA A N 1
ATOM 1363 C CA . ALA A 1 173 ? 22.712 9.993 -3.316 1.00 76.69 173 ALA A CA 1
ATOM 1364 C C . ALA A 1 173 ? 22.615 10.062 -1.784 1.00 76.69 173 ALA A C 1
ATOM 1366 O O . ALA A 1 173 ? 21.715 9.470 -1.189 1.00 76.69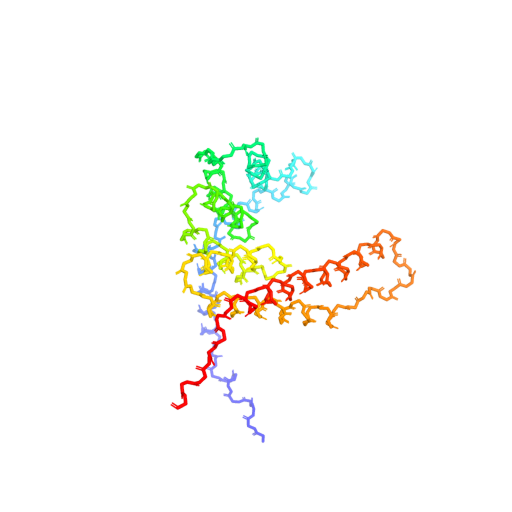 173 ALA A O 1
ATOM 1367 N N . LYS A 1 174 ? 23.488 10.853 -1.147 1.00 77.62 174 LYS A N 1
ATOM 1368 C CA . LYS A 1 174 ? 23.455 11.101 0.304 1.00 77.62 174 LYS A CA 1
ATOM 1369 C C . LYS A 1 174 ? 22.170 11.820 0.726 1.00 77.62 174 LYS A C 1
ATOM 1371 O O . LYS A 1 174 ? 21.535 11.411 1.694 1.00 77.62 174 LYS A O 1
ATOM 1376 N N . VAL A 1 175 ? 21.748 12.842 -0.026 1.00 81.69 175 VAL A N 1
ATOM 1377 C CA . VAL A 1 175 ? 20.472 13.545 0.209 1.00 81.69 175 VAL A CA 1
ATOM 1378 C C . VAL A 1 175 ? 19.293 12.580 0.096 1.00 81.69 175 VAL A C 1
ATOM 1380 O O . VAL A 1 175 ? 18.464 12.531 1.005 1.00 81.69 175 VAL A O 1
ATOM 1383 N N . LYS A 1 176 ? 19.251 11.758 -0.961 1.00 80.62 176 LYS A N 1
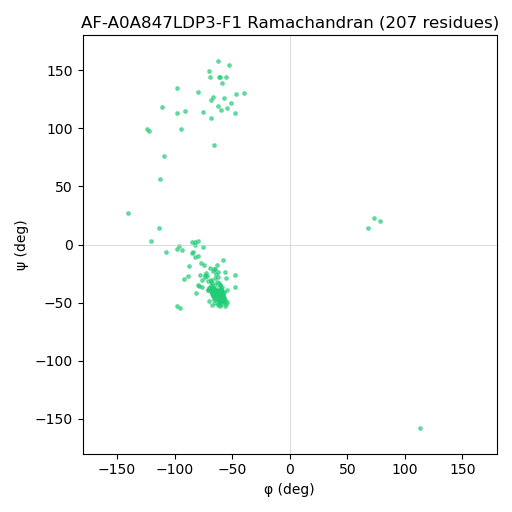ATOM 1384 C CA . LYS A 1 176 ? 18.192 10.758 -1.147 1.00 80.62 176 LYS A CA 1
ATOM 1385 C C . LYS A 1 176 ? 18.158 9.746 0.002 1.00 80.62 176 LYS A C 1
ATOM 1387 O O . LYS A 1 176 ? 17.085 9.428 0.501 1.00 80.62 176 LYS A O 1
ATOM 1392 N N . ALA A 1 177 ? 19.316 9.299 0.489 1.00 82.00 177 ALA A N 1
ATOM 1393 C CA . ALA A 1 177 ? 19.388 8.387 1.628 1.00 82.00 177 ALA A CA 1
ATOM 1394 C C . ALA A 1 177 ? 18.820 9.006 2.923 1.00 82.00 177 ALA A C 1
ATOM 1396 O O . ALA A 1 177 ? 18.090 8.350 3.669 1.00 82.00 177 ALA A O 1
ATOM 1397 N N . VAL A 1 178 ? 19.098 10.287 3.183 1.00 83.06 178 VAL A N 1
ATOM 1398 C CA . VAL A 1 178 ? 18.497 11.006 4.320 1.00 83.06 178 VAL A CA 1
ATOM 1399 C C . VAL A 1 178 ? 16.982 11.140 4.147 1.00 83.06 178 VAL A C 1
ATOM 1401 O O . VAL A 1 178 ? 16.241 10.949 5.112 1.00 83.06 178 VAL A O 1
ATOM 1404 N N . GLN A 1 179 ? 16.510 11.446 2.936 1.00 83.06 179 GLN A N 1
ATOM 1405 C CA . GLN A 1 179 ? 15.080 11.566 2.637 1.00 83.06 179 GLN A CA 1
ATOM 1406 C C . GLN A 1 179 ? 14.330 10.254 2.884 1.00 83.06 179 GLN A C 1
ATOM 1408 O O . GLN A 1 179 ? 13.282 10.283 3.523 1.00 83.06 179 GLN A O 1
ATOM 1413 N N . VAL A 1 180 ? 14.886 9.115 2.464 1.00 85.00 180 VAL A N 1
ATOM 1414 C CA . VAL A 1 180 ? 14.282 7.795 2.711 1.00 85.00 180 VAL A CA 1
ATOM 1415 C C . VAL A 1 180 ? 14.168 7.518 4.209 1.00 85.00 180 VAL A C 1
ATOM 1417 O O . VAL A 1 180 ? 13.079 7.219 4.692 1.00 85.00 180 VAL A O 1
ATOM 1420 N N . GLY A 1 181 ? 15.252 7.704 4.971 1.00 85.75 181 GLY A N 1
ATOM 1421 C CA . GLY A 1 181 ? 15.222 7.503 6.424 1.00 85.75 181 GLY A CA 1
ATOM 1422 C C . GLY A 1 181 ? 14.188 8.392 7.129 1.00 85.75 181 GLY A C 1
ATOM 1423 O O . GLY A 1 181 ? 13.469 7.929 8.016 1.00 85.75 181 GLY A O 1
ATOM 1424 N N . ARG A 1 182 ? 14.054 9.656 6.698 1.00 86.75 182 ARG A N 1
ATOM 1425 C CA . ARG A 1 182 ? 12.996 10.558 7.185 1.00 86.75 182 ARG A CA 1
ATOM 1426 C C . ARG A 1 182 ? 11.600 10.067 6.801 1.00 86.75 182 ARG A C 1
ATOM 1428 O O . ARG A 1 182 ? 10.717 10.093 7.649 1.00 86.75 182 ARG A O 1
ATOM 1435 N N . GLY A 1 183 ? 11.404 9.601 5.569 1.00 90.62 183 GLY A N 1
ATOM 1436 C CA . GLY A 1 183 ? 10.125 9.069 5.092 1.00 90.62 183 GLY A CA 1
ATOM 1437 C C . GLY A 1 183 ? 9.641 7.869 5.908 1.00 90.62 183 GLY A C 1
ATOM 1438 O O . GLY A 1 183 ? 8.473 7.821 6.296 1.00 90.62 183 GLY A O 1
ATOM 1439 N N . LEU A 1 184 ? 10.548 6.952 6.263 1.00 93.12 184 LEU A N 1
ATOM 1440 C CA . LEU A 1 184 ? 10.232 5.818 7.136 1.00 93.12 184 LEU A CA 1
ATOM 1441 C C . LEU A 1 184 ? 9.806 6.272 8.543 1.00 93.12 184 LEU A C 1
ATOM 1443 O O . LEU A 1 184 ? 8.866 5.720 9.114 1.00 93.12 184 LEU A O 1
ATOM 1447 N N . ALA A 1 185 ? 10.470 7.291 9.102 1.00 92.00 185 ALA A N 1
ATOM 1448 C CA . ALA A 1 185 ? 10.110 7.857 10.403 1.00 92.00 185 ALA A CA 1
ATOM 1449 C C . ALA A 1 185 ? 8.737 8.543 10.381 1.00 92.00 185 ALA A C 1
ATOM 1451 O O . ALA A 1 185 ? 7.891 8.235 11.214 1.00 92.00 185 ALA A O 1
ATOM 1452 N N . VAL A 1 186 ? 8.487 9.395 9.384 1.00 95.38 186 VAL A N 1
ATOM 1453 C CA . VAL A 1 186 ? 7.193 10.070 9.208 1.00 95.38 186 VAL A CA 1
ATOM 1454 C C . VAL A 1 186 ? 6.062 9.052 9.053 1.00 95.38 186 VAL A C 1
ATOM 1456 O O . VAL A 1 186 ? 5.023 9.185 9.695 1.00 95.38 186 VAL A O 1
ATOM 1459 N N . SER A 1 187 ? 6.272 8.005 8.254 1.00 96.25 187 SER A N 1
ATOM 1460 C CA . SER A 1 187 ? 5.274 6.951 8.031 1.00 96.25 187 SER A CA 1
ATOM 1461 C C . SER A 1 187 ? 4.932 6.194 9.315 1.00 96.25 187 SER A C 1
ATOM 1463 O O . SER A 1 187 ? 3.759 5.990 9.628 1.00 96.25 187 SER A O 1
ATOM 1465 N N . HIS A 1 188 ? 5.950 5.830 10.099 1.00 96.75 188 HIS A N 1
ATOM 1466 C CA . HIS A 1 188 ? 5.771 5.217 11.413 1.00 96.75 188 HIS A CA 1
ATOM 1467 C C . HIS A 1 188 ? 4.936 6.102 12.357 1.00 96.75 188 HIS A C 1
ATOM 1469 O O . HIS A 1 188 ? 4.014 5.622 13.024 1.00 96.75 188 HIS A O 1
ATOM 1475 N N . ASP A 1 189 ? 5.241 7.398 12.404 1.00 97.12 189 ASP A N 1
ATOM 1476 C CA . ASP A 1 189 ? 4.594 8.335 13.323 1.00 97.12 189 ASP A CA 1
ATOM 1477 C C . ASP A 1 189 ? 3.138 8.607 12.920 1.00 97.12 189 ASP A C 1
ATOM 1479 O O . ASP A 1 189 ? 2.258 8.628 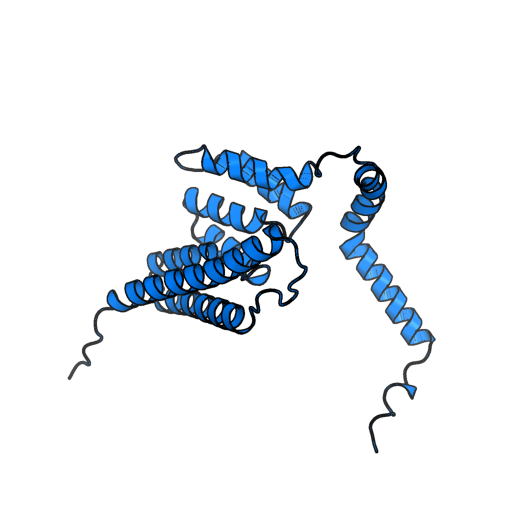13.781 1.00 97.12 189 ASP A O 1
ATOM 1483 N N . LEU A 1 190 ? 2.849 8.715 11.616 1.00 98.00 190 LEU A N 1
ATOM 1484 C CA . LEU A 1 190 ? 1.480 8.822 11.096 1.00 98.00 190 LEU A CA 1
ATOM 1485 C C . LEU A 1 190 ? 0.608 7.644 11.544 1.00 98.00 190 LEU A C 1
ATOM 1487 O O . LEU A 1 190 ? -0.494 7.850 12.052 1.00 98.00 190 LEU A O 1
ATOM 1491 N N . LEU A 1 191 ? 1.111 6.414 11.410 1.00 98.12 191 LEU A N 1
ATOM 1492 C CA . LEU A 1 191 ? 0.373 5.218 11.821 1.00 98.12 191 LEU A CA 1
ATOM 1493 C C . LEU A 1 191 ? 0.194 5.139 13.339 1.00 98.12 191 LEU A C 1
ATOM 1495 O O . LEU A 1 191 ? -0.859 4.716 13.814 1.00 98.12 191 LEU A O 1
ATOM 1499 N N . THR A 1 192 ? 1.200 5.562 14.105 1.00 98.00 192 THR A N 1
ATOM 1500 C CA . THR A 1 192 ? 1.138 5.584 15.573 1.00 98.00 192 THR A CA 1
ATOM 1501 C C . THR A 1 192 ? 0.105 6.592 16.071 1.00 98.00 192 THR A C 1
ATOM 1503 O O . THR A 1 192 ? -0.698 6.274 16.950 1.00 98.00 192 THR A O 1
ATOM 1506 N N . ASN A 1 193 ? 0.072 7.784 15.472 1.00 97.94 193 ASN A N 1
ATOM 1507 C CA . ASN A 1 193 ? -0.921 8.811 15.780 1.00 97.94 193 ASN A CA 1
ATOM 1508 C C . ASN A 1 193 ? -2.336 8.338 15.436 1.00 97.94 193 ASN A C 1
ATOM 1510 O O . ASN A 1 193 ? -3.263 8.518 16.227 1.00 97.94 193 ASN A O 1
ATOM 1514 N N . GLU A 1 194 ? -2.494 7.681 14.289 1.00 97.88 194 GLU A N 1
ATOM 1515 C CA . GLU A 1 194 ? -3.782 7.139 13.872 1.00 97.88 194 GLU A CA 1
ATOM 1516 C C . GLU A 1 194 ? -4.262 6.007 14.790 1.00 97.88 194 GLU A C 1
ATOM 1518 O O . GLU A 1 194 ? -5.438 5.944 15.156 1.00 97.88 194 GLU A O 1
ATOM 1523 N N . LEU A 1 195 ? -3.345 5.152 15.251 1.00 97.81 195 LEU A N 1
ATOM 1524 C CA . LEU A 1 195 ? -3.651 4.125 16.242 1.00 97.81 195 LEU A CA 1
ATOM 1525 C C . LEU A 1 195 ? -4.083 4.747 17.576 1.00 97.81 195 LEU A C 1
ATOM 1527 O O . LEU A 1 195 ? -5.064 4.301 18.170 1.00 97.81 195 LEU A O 1
ATOM 1531 N N . ALA A 1 196 ? -3.397 5.795 18.037 1.00 97.00 196 ALA A N 1
ATOM 1532 C CA . ALA A 1 196 ? -3.774 6.506 19.255 1.00 97.00 196 ALA A CA 1
ATOM 1533 C C . ALA A 1 196 ? -5.174 7.135 19.138 1.00 97.00 196 ALA A C 1
ATOM 1535 O O . ALA A 1 196 ? -5.989 6.982 20.053 1.00 97.00 196 ALA A O 1
ATOM 1536 N N . ARG A 1 197 ? -5.491 7.765 17.995 1.00 96.50 197 ARG A N 1
ATOM 1537 C CA . ARG A 1 197 ? -6.835 8.291 17.693 1.00 96.50 197 ARG A CA 1
ATOM 1538 C C . ARG A 1 197 ? -7.893 7.191 17.780 1.00 96.50 197 ARG A C 1
ATOM 1540 O O . ARG A 1 197 ? -8.923 7.385 18.429 1.00 96.50 197 ARG A O 1
ATOM 1547 N N . LEU A 1 198 ? -7.645 6.047 17.143 1.00 94.88 198 LEU A N 1
ATOM 1548 C CA . LEU A 1 198 ? -8.573 4.916 17.118 1.00 94.88 198 LEU A CA 1
ATOM 1549 C C . LEU A 1 198 ? -8.836 4.364 18.529 1.00 94.88 198 LEU A C 1
ATOM 1551 O O . LEU A 1 198 ? -9.982 4.088 18.886 1.00 94.88 198 LEU A O 1
ATOM 1555 N N . LEU A 1 199 ? -7.790 4.233 19.351 1.00 93.44 199 LEU A N 1
ATOM 1556 C CA . LEU A 1 199 ? -7.902 3.726 20.720 1.00 93.44 199 LEU A CA 1
ATOM 1557 C C . LEU A 1 199 ? -8.623 4.704 21.654 1.00 93.44 199 LEU A C 1
ATOM 1559 O O . LEU A 1 199 ? -9.421 4.264 22.478 1.00 93.44 199 LEU A O 1
ATOM 1563 N N . ALA A 1 200 ? -8.409 6.012 21.496 1.00 92.25 200 ALA A N 1
ATOM 1564 C CA . ALA A 1 200 ? -9.085 7.037 22.293 1.00 92.25 200 ALA A CA 1
ATOM 1565 C C . ALA A 1 200 ? -10.610 7.065 22.078 1.00 92.25 200 ALA A C 1
ATOM 1567 O O . ALA A 1 200 ? -11.353 7.489 22.959 1.00 92.25 200 ALA A O 1
ATOM 1568 N N . ARG A 1 201 ? -11.090 6.602 20.916 1.00 85.44 201 ARG A N 1
ATOM 1569 C CA . ARG A 1 201 ? -12.522 6.503 20.594 1.00 85.44 201 ARG A CA 1
ATOM 1570 C C . ARG A 1 201 ? -13.198 5.254 21.149 1.00 85.44 201 ARG A C 1
ATOM 1572 O O . ARG A 1 201 ? -14.425 5.168 21.086 1.00 85.44 201 ARG A O 1
ATOM 1579 N N . ARG A 1 202 ? -12.447 4.277 21.673 1.00 77.62 202 ARG A N 1
ATOM 1580 C CA . ARG A 1 202 ? -13.072 3.108 22.296 1.00 77.62 202 ARG A CA 1
ATOM 1581 C C . ARG A 1 202 ? -13.772 3.558 23.575 1.00 77.62 202 ARG A C 1
ATOM 1583 O O . ARG A 1 202 ? -13.109 4.135 24.437 1.00 77.62 202 ARG A O 1
ATOM 1590 N N . PRO A 1 203 ? -15.080 3.291 23.735 1.00 61.22 203 PRO A N 1
ATOM 1591 C CA . PRO A 1 203 ? -15.719 3.513 25.018 1.00 61.22 203 PRO A CA 1
ATOM 1592 C C . PRO A 1 203 ? -14.957 2.685 26.049 1.00 61.22 203 PRO A C 1
ATOM 1594 O O . PRO A 1 203 ? -14.733 1.489 25.846 1.00 61.22 203 PRO A O 1
ATOM 1597 N N . SER A 1 204 ? -14.502 3.341 27.117 1.00 56.97 204 SER A N 1
ATOM 1598 C CA . SER A 1 204 ? -13.915 2.676 28.272 1.00 56.97 204 SER A CA 1
ATOM 1599 C C . SER A 1 204 ? -14.841 1.529 28.654 1.00 56.97 204 SER A C 1
ATOM 1601 O O . SER A 1 204 ? -15.987 1.770 29.037 1.00 56.97 204 SER A O 1
ATOM 1603 N N . ALA A 1 205 ? -14.376 0.289 28.500 1.00 51.16 205 ALA A N 1
ATOM 1604 C CA . ALA A 1 205 ? -15.060 -0.859 29.062 1.00 51.16 205 ALA A CA 1
ATOM 1605 C C . ALA A 1 205 ? -14.969 -0.693 30.579 1.00 51.16 205 ALA A C 1
ATOM 1607 O O . ALA A 1 205 ? -14.018 -1.141 31.212 1.00 51.16 205 ALA A O 1
ATOM 1608 N N . THR A 1 206 ? -15.908 0.053 31.154 1.00 44.84 206 THR A N 1
ATOM 1609 C CA . THR A 1 206 ? -16.128 0.067 32.589 1.00 44.84 206 THR A CA 1
ATOM 1610 C C . THR A 1 206 ? -16.457 -1.379 32.941 1.00 44.84 206 THR A C 1
ATOM 1612 O O . THR A 1 206 ? -17.455 -1.890 32.423 1.00 44.84 206 THR A O 1
ATOM 1615 N N . PRO A 1 207 ? -15.639 -2.086 33.738 1.00 46.09 207 PRO A N 1
ATOM 1616 C CA . PRO A 1 207 ? -16.033 -3.406 34.186 1.00 46.09 207 PRO A CA 1
ATOM 1617 C C . PRO A 1 207 ? -17.306 -3.212 35.011 1.00 46.09 207 PRO A C 1
ATOM 1619 O O . PRO A 1 207 ? -17.312 -2.444 35.978 1.00 46.09 207 PRO A O 1
ATOM 1622 N N . ALA A 1 208 ? -18.402 -3.831 34.570 1.00 47.31 208 ALA A N 1
ATOM 1623 C CA . ALA A 1 208 ? -19.602 -3.939 35.381 1.00 47.31 208 ALA A CA 1
ATOM 1624 C C . ALA A 1 208 ? -19.181 -4.577 36.713 1.00 47.31 208 ALA A C 1
ATOM 1626 O O . ALA A 1 208 ? -18.590 -5.658 36.717 1.00 47.31 208 ALA A O 1
ATOM 1627 N N . ARG A 1 209 ? -19.366 -3.817 37.797 1.00 45.50 209 ARG A N 1
ATOM 1628 C CA . ARG A 1 209 ? -19.099 -4.248 39.172 1.00 45.50 209 ARG A CA 1
ATOM 1629 C C . ARG A 1 209 ? -20.024 -5.384 39.576 1.00 45.50 209 ARG A C 1
ATOM 1631 O O . ARG A 1 209 ? -21.189 -5.363 39.123 1.00 45.50 209 ARG A O 1
#

Sequence (209 aa):
MAANRFWHRIDLATLAVAVWAAVVLLGIFWWRPLAWSARALPGYLAGELDRPEELALADEAEELLAEVEGPPPARVRALLERSLSIDPLSRARFLLGEYHFRAGDPARAAACYQEFLAVDPNEVTPYLRLAAILEAQGRPTEAEAVLRRGIAWFARAREDWRPWPDPSAPAAAKVKAVQVGRGLAVSHDLLTNELARLLARRPSATPAR

Solvent-accessible surface area (backbone atoms only — not comparable to full-atom values): 11681 Å² total; per-residue (Å²): 142,83,86,76,74,70,75,79,69,66,50,70,67,61,54,51,50,52,51,51,52,49,52,49,50,45,44,76,75,38,39,70,62,50,56,48,48,70,67,47,47,65,39,52,76,68,64,75,45,67,80,54,71,65,67,44,28,34,53,53,28,50,52,55,52,72,72,51,86,66,65,62,59,71,64,40,55,54,32,22,56,52,24,37,74,76,39,77,85,44,69,24,42,46,52,50,11,52,43,25,46,52,57,71,36,53,69,61,12,40,51,28,26,53,57,32,44,73,75,53,68,87,60,56,62,47,39,54,53,40,21,53,46,29,40,76,71,72,35,53,72,59,16,47,52,42,28,52,52,48,32,54,50,29,50,50,52,52,72,71,56,69,69,80,84,60,88,83,56,56,68,68,60,55,52,49,41,53,50,50,57,49,49,38,51,53,42,28,49,52,35,50,52,50,45,51,56,58,58,70,69,51,76,78,81,70,76,84,127

Nearest PDB structures (foldseek):
  2hyz-assembly1_A-2  TM=6.320E-01  e=5.992E-04  unclassified
  3vty-assembly4_D  TM=6.208E-01  e=2.379E-03  Candidatus Magnetobacterium bavaricum
  7bev-assembly1_A  TM=6.967E-01  e=4.328E-02  Homo sapiens
  3fp3-assembly1_A  TM=5.714E-01  e=1.039E-02  Saccharomyces cerevisiae
  8bbe-assembly1_D  TM=4.788E-01  e=3.412E-02  Homo sapiens

Mean predicted aligned error: 12.54 Å

Secondary structure (DSSP, 8-state):
--SSSSGGG--HHHHHHHHHHHHHHHHHHHHHHHHHHHHHHHHHHTT-S-S-HHHHHHHHHHHHHHH-SSSPPHHHHHHHHHHHHH-TTSTHHHHHHHHHHHTT-HHHHHHHHHHHHHH-TT-SHHHHHHHHHHHHTT-HHHHHHHHHHHHHHHHHHHHH------TTS-HHHHHHHHHHHHHHHHHHHHHHHHHHHHHHTS-------

pLDDT: mean 83.29, std 15.08, range [42.97, 98.31]

Foldseek 3Di:
DPDPPPVVPDDPVNVVVVVVVVVVVCCVPPVVVVVVCVVCVVCVVVVVDDPPVLLCLLVVLVVQLVPDDAQGDVSSVVSLVSSCVNPVLDCSLQSVLVNCVRNVNLVSSLVSLVVNCVRPVLDLVSLLSNLVSCVVVVNNVVSLVSLVVSLVVLVVVLVVQDQDPDPPDDPVSNVVSVVSSVSSVVSNVVSVVVSVVSVVPDDPPPPDD

Radius of gyration: 23.45 Å; Cα contacts (8 Å, |Δi|>4): 170; chains: 1; bounding box: 52×57×69 Å